Protein AF-A0A9E4ET88-F1 (afdb_monomer)

Solvent-accessible surface area (backbone atoms only — not comparable to full-atom values): 13479 Å² total; per-residue (Å²): 134,92,80,85,82,80,83,80,79,77,79,78,78,69,79,70,85,66,55,54,54,37,45,80,59,99,89,46,82,46,76,63,41,43,65,20,58,70,60,53,91,71,70,75,78,50,60,44,69,42,93,79,18,49,79,39,71,49,81,81,81,73,98,66,74,71,64,77,48,22,46,64,30,27,42,61,50,63,57,95,85,59,94,62,59,50,89,73,59,47,65,70,79,34,50,48,56,28,88,30,20,42,63,78,34,51,58,34,72,55,72,82,50,83,87,50,60,63,64,54,47,85,82,60,92,90,51,61,64,82,59,22,60,40,74,49,75,55,50,43,61,93,75,90,57,60,60,50,77,50,72,46,60,57,83,92,78,42,82,57,69,41,62,57,73,41,69,49,64,88,70,45,69,29,91,93,38,87,80,52,95,57,56,37,70,45,80,78,44,71,56,90,58,76,42,88,77,77,40,73,48,79,43,73,45,87,70,78,130

pLDDT: mean 85.13, std 17.57, range [28.31, 98.06]

Structure (mmCIF, N/CA/C/O backbone):
data_AF-A0A9E4ET88-F1
#
_entry.id   AF-A0A9E4ET88-F1
#
loop_
_atom_site.group_PDB
_atom_site.id
_atom_site.type_symbol
_atom_site.label_atom_id
_atom_site.label_alt_id
_atom_site.la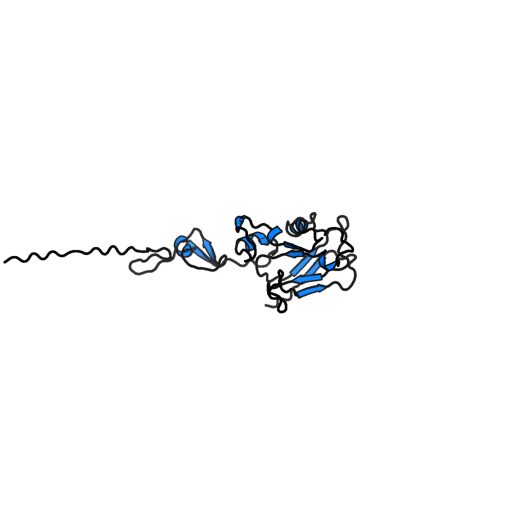bel_comp_id
_atom_site.label_asym_id
_atom_site.label_entity_id
_atom_site.label_seq_id
_atom_site.pdbx_PDB_ins_code
_atom_site.Cartn_x
_atom_site.Cartn_y
_atom_site.Cartn_z
_atom_site.occupancy
_atom_site.B_iso_or_equiv
_atom_site.auth_seq_id
_atom_site.auth_comp_id
_atom_site.auth_asym_id
_atom_site.auth_atom_id
_atom_site.pdbx_PDB_model_num
ATOM 1 N N . MET A 1 1 ? -42.896 26.128 80.179 1.00 35.62 1 MET A N 1
ATOM 2 C CA . MET A 1 1 ? -42.189 27.080 79.294 1.00 35.62 1 MET A CA 1
ATOM 3 C C . MET A 1 1 ? -41.903 26.348 77.992 1.00 35.62 1 MET A C 1
ATOM 5 O O . MET A 1 1 ? -41.294 25.290 78.032 1.00 35.62 1 MET A O 1
ATOM 9 N N . MET A 1 2 ? -42.485 26.815 76.888 1.00 37.47 2 MET A N 1
ATOM 10 C CA . MET A 1 2 ? -42.522 26.140 75.583 1.00 37.47 2 MET A CA 1
ATOM 11 C C . MET A 1 2 ? -41.115 25.915 75.016 1.00 37.47 2 MET A C 1
ATOM 13 O O . MET A 1 2 ? -40.314 26.846 75.015 1.00 37.47 2 MET A O 1
ATOM 17 N N . HIS A 1 3 ? -40.834 24.732 74.470 1.00 28.31 3 HIS A N 1
ATOM 18 C CA . HIS A 1 3 ? -39.760 24.545 73.492 1.00 28.31 3 HIS A CA 1
ATOM 19 C C . HIS A 1 3 ? -40.380 24.008 72.202 1.00 28.31 3 HIS A C 1
ATOM 21 O O . HIS A 1 3 ? -40.889 22.892 72.140 1.00 28.31 3 HIS A O 1
ATOM 27 N N . ARG A 1 4 ? -40.400 24.880 71.191 1.00 36.44 4 ARG A N 1
ATOM 28 C CA . ARG A 1 4 ? -40.698 24.562 69.797 1.00 36.44 4 ARG A CA 1
ATOM 29 C C . ARG A 1 4 ? -39.490 23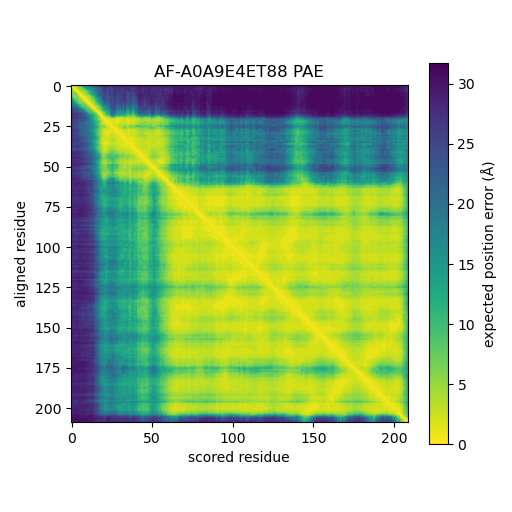.821 69.229 1.00 36.44 4 ARG A C 1
ATOM 31 O O . ARG A 1 4 ? -38.435 24.428 69.080 1.00 36.44 4 ARG A O 1
ATOM 38 N N . SER A 1 5 ? -39.644 22.550 68.883 1.00 32.25 5 SER A N 1
ATOM 39 C CA . SER A 1 5 ? -38.655 21.836 68.074 1.00 32.25 5 SER A CA 1
ATOM 40 C C . SER A 1 5 ? -39.013 22.007 66.601 1.00 32.25 5 SER A C 1
ATOM 42 O O . SER A 1 5 ? -39.959 21.404 66.102 1.00 32.25 5 SER A O 1
ATOM 44 N N . LEU A 1 6 ? -38.275 22.885 65.924 1.00 28.95 6 LEU A N 1
ATOM 45 C CA . LEU A 1 6 ? -38.276 23.022 64.472 1.00 28.95 6 LEU A CA 1
ATOM 46 C C . LEU A 1 6 ? -37.359 21.916 63.920 1.00 28.95 6 LEU A C 1
ATOM 48 O O . LEU A 1 6 ? -36.146 21.978 64.109 1.00 28.95 6 LEU A O 1
ATOM 52 N N . ILE A 1 7 ? -37.915 20.882 63.286 1.00 32.12 7 ILE A N 1
ATOM 53 C CA . ILE A 1 7 ? -37.109 19.904 62.543 1.00 32.12 7 ILE A CA 1
ATOM 54 C C . ILE A 1 7 ? -36.855 20.496 61.159 1.00 32.12 7 ILE A C 1
ATOM 56 O O . ILE A 1 7 ? -37.750 20.578 60.320 1.00 32.12 7 ILE A O 1
ATOM 60 N N . LEU A 1 8 ? -35.624 20.954 60.954 1.00 28.38 8 LEU A N 1
ATOM 61 C CA . LEU A 1 8 ? -35.107 21.393 59.668 1.00 28.38 8 LEU A CA 1
ATOM 62 C C . LEU A 1 8 ? -34.816 20.144 58.823 1.00 28.38 8 LEU A C 1
ATOM 64 O O . LEU A 1 8 ? -33.808 19.469 59.025 1.00 28.38 8 LEU A O 1
ATOM 68 N N . ALA A 1 9 ? -35.713 19.813 57.894 1.00 31.53 9 ALA A N 1
ATOM 69 C CA . ALA A 1 9 ? -35.441 18.816 56.868 1.00 31.53 9 ALA A CA 1
ATOM 70 C C . ALA A 1 9 ? -34.436 19.410 55.870 1.00 31.53 9 ALA A C 1
ATOM 72 O O . ALA A 1 9 ? -34.802 20.155 54.962 1.00 31.53 9 ALA A O 1
ATOM 73 N N . VAL A 1 10 ? -33.151 19.113 56.065 1.00 33.47 10 VAL A N 1
ATOM 74 C CA . VAL A 1 10 ? -32.118 19.394 55.068 1.00 33.47 10 VAL A CA 1
ATOM 75 C C . VAL A 1 10 ? -32.307 18.391 53.932 1.00 33.47 10 VAL A C 1
ATOM 77 O O . VAL A 1 10 ? -31.843 17.255 53.991 1.00 33.47 10 VAL A O 1
ATOM 80 N N . LEU A 1 11 ? -33.034 18.814 52.899 1.00 35.41 11 LEU A N 1
ATOM 81 C CA . LEU A 1 11 ? -33.004 18.193 51.580 1.00 35.41 11 LEU A CA 1
ATOM 82 C C . LEU A 1 11 ? -31.594 18.391 51.017 1.00 35.41 11 LEU A C 1
ATOM 84 O O . LEU A 1 11 ? -31.284 19.416 50.413 1.00 35.41 11 LEU A O 1
ATOM 88 N N . ILE A 1 12 ? -30.722 17.408 51.237 1.00 39.62 12 ILE A N 1
ATOM 89 C CA . ILE A 1 12 ? -29.488 17.287 50.468 1.00 39.62 12 ILE A CA 1
ATOM 90 C C . ILE A 1 12 ? -29.919 16.841 49.071 1.00 39.62 12 ILE A C 1
ATOM 92 O O . ILE A 1 12 ? -30.041 15.652 48.784 1.00 39.62 12 ILE A O 1
ATOM 96 N N . ALA A 1 13 ? -30.188 17.816 48.203 1.00 38.88 13 ALA A N 1
ATOM 97 C CA . ALA A 1 13 ? -30.170 17.620 46.765 1.00 38.88 13 ALA A CA 1
ATOM 98 C C . ALA A 1 13 ? -28.712 17.357 46.365 1.00 38.88 13 ALA A C 1
ATOM 100 O O . ALA A 1 13 ? -28.003 18.241 45.891 1.00 38.88 13 ALA A O 1
ATOM 101 N N . GLY A 1 14 ? -28.241 16.138 46.637 1.00 37.38 14 GLY A N 1
ATOM 102 C CA . GLY A 1 14 ? -27.036 15.626 46.016 1.00 37.38 14 GLY A CA 1
ATOM 103 C C . GLY A 1 14 ? -27.306 15.636 44.525 1.00 37.38 14 GLY A C 1
ATOM 104 O O . GLY A 1 14 ? -28.198 14.930 44.055 1.00 37.38 14 GLY A O 1
ATOM 105 N N . THR A 1 15 ? -26.597 16.491 43.799 1.00 42.19 15 THR A N 1
ATOM 106 C CA . THR A 1 15 ? -26.542 16.466 42.347 1.00 42.19 15 THR A CA 1
ATOM 107 C C . THR A 1 15 ? -26.103 15.066 41.949 1.00 42.19 15 THR A C 1
ATOM 109 O O . THR A 1 15 ? -24.926 14.714 41.974 1.00 42.19 15 THR A O 1
ATOM 112 N N . ALA A 1 16 ? -27.088 14.225 41.645 1.00 41.31 16 ALA A N 1
ATOM 113 C CA . ALA A 1 16 ? -26.862 12.978 40.971 1.00 41.31 16 ALA A CA 1
ATOM 114 C C . ALA A 1 16 ? -26.152 13.354 39.671 1.00 41.31 16 A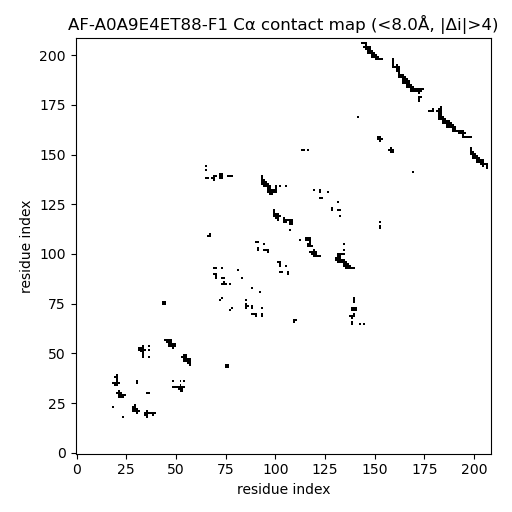LA A C 1
ATOM 116 O O . ALA A 1 16 ? -26.779 13.850 38.735 1.00 41.31 16 ALA A O 1
ATOM 117 N N . PHE A 1 17 ? -24.843 13.113 39.604 1.00 42.34 17 PHE A N 1
ATOM 118 C CA . PHE A 1 17 ? -24.192 12.761 38.349 1.00 42.34 17 PHE A CA 1
ATOM 119 C C . PHE A 1 17 ? -24.846 11.451 37.904 1.00 42.34 17 PHE A C 1
ATOM 121 O O . PHE A 1 17 ? -24.329 10.354 38.099 1.00 42.34 17 PHE A O 1
ATOM 128 N N . ALA A 1 18 ? -26.096 11.561 37.466 1.00 44.25 18 ALA A N 1
ATOM 129 C CA . ALA A 1 18 ? -26.943 10.447 37.164 1.00 44.25 18 ALA A CA 1
ATOM 130 C C . ALA A 1 18 ? -26.371 9.791 35.913 1.00 44.25 18 ALA A C 1
ATOM 132 O O . ALA A 1 18 ? -26.389 10.366 34.830 1.00 44.25 18 ALA A O 1
ATOM 133 N N . GLN A 1 19 ? -25.924 8.551 36.083 1.00 58.12 19 GLN A N 1
ATOM 134 C CA . GLN A 1 19 ? -26.351 7.485 35.183 1.00 58.12 19 GLN A CA 1
ATOM 135 C C . GLN A 1 19 ? -25.915 7.627 33.719 1.00 58.12 19 GLN A C 1
ATOM 137 O O . GLN A 1 19 ? -26.640 7.214 32.815 1.00 58.12 19 GLN A O 1
ATOM 142 N N . SER A 1 20 ? -24.735 8.185 33.452 1.00 69.88 20 SER A N 1
ATOM 143 C CA . SER A 1 20 ? -24.226 8.227 32.079 1.00 69.88 20 SER A CA 1
ATOM 144 C C . SER A 1 20 ? -23.915 6.821 31.554 1.00 69.88 20 SER A C 1
ATOM 146 O O . SER A 1 20 ? -24.188 6.553 30.391 1.00 69.88 20 SER A O 1
ATOM 148 N N . GLY A 1 21 ? -23.456 5.905 32.421 1.00 83.19 21 GLY A N 1
ATOM 149 C CA . GLY A 1 21 ? -23.001 4.562 32.030 1.00 83.19 21 GLY A CA 1
ATOM 150 C C . GLY A 1 21 ? -23.828 3.376 32.506 1.00 83.19 21 GLY A C 1
ATOM 151 O O . GLY A 1 21 ? -23.486 2.242 32.181 1.00 83.19 21 GLY A O 1
ATOM 152 N N . TYR A 1 22 ? -24.863 3.610 33.310 1.00 86.62 22 TYR A N 1
ATOM 153 C CA . TYR A 1 22 ? -25.725 2.579 33.892 1.00 86.62 22 TYR A CA 1
ATOM 154 C C . TYR A 1 22 ? -26.932 3.230 34.575 1.00 86.62 22 TYR A C 1
ATOM 156 O O . TYR A 1 22 ? -26.901 4.409 34.920 1.00 86.62 22 TYR A O 1
ATOM 164 N N . ARG A 1 23 ? -27.976 2.447 34.844 1.00 89.88 23 ARG A N 1
ATOM 165 C CA . ARG A 1 23 ? -29.139 2.832 35.660 1.00 89.88 23 ARG A CA 1
ATOM 166 C C . ARG A 1 23 ? -29.179 1.982 36.929 1.00 89.88 23 ARG A C 1
ATOM 168 O O . ARG A 1 23 ? -28.938 0.784 36.858 1.00 89.88 23 ARG A O 1
ATOM 175 N N . ILE A 1 24 ? -29.539 2.575 38.066 1.00 89.56 24 ILE A N 1
ATOM 176 C CA . ILE A 1 24 ? -29.791 1.835 39.314 1.00 89.56 24 ILE A CA 1
ATOM 177 C C . ILE A 1 24 ? -31.303 1.631 39.478 1.00 89.56 24 ILE A C 1
ATOM 179 O O . ILE A 1 24 ? -32.090 2.542 39.223 1.00 89.56 24 ILE A O 1
ATOM 183 N N . THR A 1 25 ? -31.702 0.432 39.885 1.00 86.81 25 THR A N 1
ATOM 184 C CA . THR A 1 25 ? -33.060 0.073 40.329 1.00 86.81 25 THR A CA 1
ATOM 185 C C . THR A 1 25 ? -33.026 -0.351 41.799 1.00 86.81 25 THR A C 1
ATOM 187 O O . THR A 1 25 ? -31.981 -0.246 42.434 1.00 86.81 25 THR A O 1
ATOM 190 N N . ALA A 1 26 ? -34.151 -0.806 42.360 1.00 87.44 26 ALA A N 1
ATOM 191 C CA . ALA A 1 26 ? -34.216 -1.196 43.770 1.00 87.44 26 ALA A CA 1
ATOM 192 C C . ALA A 1 26 ? -33.211 -2.306 44.135 1.00 87.44 26 ALA A C 1
ATOM 194 O O . ALA A 1 26 ? -32.673 -2.303 45.238 1.00 87.44 26 ALA A O 1
ATOM 195 N N . ASP A 1 27 ? -32.942 -3.221 43.204 1.00 93.31 27 ASP A N 1
ATOM 196 C CA . ASP A 1 27 ? -32.147 -4.429 43.423 1.00 93.31 27 ASP A CA 1
ATOM 197 C C . ASP A 1 27 ? -31.074 -4.675 42.346 1.00 93.31 27 ASP A C 1
ATOM 199 O O . ASP A 1 27 ? -30.324 -5.644 42.443 1.00 93.31 27 ASP A O 1
ATOM 203 N N . GLN A 1 28 ? -30.967 -3.818 41.319 1.00 90.62 28 GLN A N 1
ATOM 204 C CA . GLN A 1 28 ? -30.066 -4.057 40.180 1.00 90.62 28 GLN A CA 1
ATOM 205 C C . GLN A 1 28 ? -29.350 -2.805 39.680 1.00 90.62 28 GLN A C 1
ATOM 207 O O . GLN A 1 28 ? -29.901 -1.701 39.673 1.00 90.62 28 GLN A O 1
ATOM 212 N N . VAL A 1 29 ? -28.155 -3.027 39.133 1.00 90.38 29 VAL A N 1
ATOM 213 C CA . VAL A 1 29 ? -27.466 -2.111 38.218 1.00 90.38 29 VAL A CA 1
ATOM 214 C C . VAL A 1 29 ? -27.699 -2.611 36.794 1.00 90.38 29 VAL A C 1
ATOM 216 O O . VAL A 1 29 ? -27.347 -3.742 36.472 1.00 90.38 29 VAL A O 1
ATOM 219 N N . VAL A 1 30 ? -28.304 -1.781 35.945 1.00 88.88 30 VAL A N 1
ATOM 220 C CA . VAL A 1 30 ? -28.731 -2.161 34.594 1.00 88.88 30 VAL A CA 1
ATOM 221 C C . VAL A 1 30 ? -27.935 -1.412 33.528 1.00 88.88 30 VAL A C 1
ATOM 223 O O . VAL A 1 30 ? -27.850 -0.180 33.554 1.00 88.88 30 VAL A O 1
ATOM 226 N N . VAL A 1 31 ? -27.406 -2.164 32.558 1.00 87.69 31 VAL A N 1
ATOM 227 C CA . VAL A 1 31 ? -26.657 -1.657 31.399 1.00 87.69 31 VAL A CA 1
ATOM 228 C C . VAL A 1 31 ? -27.237 -2.255 30.111 1.00 87.69 31 VAL A C 1
ATOM 230 O O . VAL A 1 31 ? -26.853 -3.335 29.682 1.00 87.69 31 VAL A O 1
ATOM 233 N N . ASP A 1 32 ? -28.210 -1.566 29.515 1.00 86.06 32 ASP A N 1
ATOM 234 C CA . ASP A 1 32 ? -29.046 -2.103 28.426 1.00 86.06 32 ASP A CA 1
ATOM 235 C C . ASP A 1 32 ? -29.284 -1.123 27.259 1.00 86.06 32 ASP A C 1
ATOM 237 O O . ASP A 1 32 ? -30.024 -1.430 26.328 1.00 86.06 32 ASP A O 1
ATOM 241 N N . ARG A 1 33 ? -28.675 0.071 27.281 1.00 85.38 33 ARG A N 1
ATOM 242 C CA . ARG A 1 33 ? -28.889 1.135 26.285 1.00 85.38 33 ARG A CA 1
ATOM 243 C C . ARG A 1 33 ? -27.577 1.577 25.660 1.00 85.38 33 ARG A C 1
ATOM 245 O O . ARG A 1 33 ? -26.574 1.704 26.352 1.00 85.38 33 ARG A O 1
ATOM 252 N N . ARG A 1 34 ? -27.613 1.948 24.376 1.00 84.31 34 ARG A N 1
ATOM 253 C CA . ARG A 1 34 ? -26.458 2.500 23.641 1.00 84.31 34 ARG A CA 1
ATOM 254 C C . ARG A 1 34 ? -25.787 3.656 24.391 1.00 84.31 34 ARG A C 1
ATOM 256 O O . ARG A 1 34 ? -24.567 3.680 24.490 1.00 84.31 34 ARG A O 1
ATOM 263 N N . ALA A 1 35 ? -26.588 4.567 24.945 1.00 85.50 35 ALA A N 1
ATOM 264 C CA . ALA A 1 35 ? -26.098 5.722 25.693 1.00 85.50 35 ALA A CA 1
ATOM 265 C C . ALA A 1 35 ? -25.266 5.330 26.927 1.00 85.50 35 ALA A C 1
ATOM 267 O O . ALA A 1 35 ? -24.296 6.015 27.226 1.00 85.50 35 ALA A O 1
ATOM 268 N N . HIS A 1 36 ? -25.596 4.210 27.588 1.00 88.31 36 HIS A N 1
ATOM 269 C CA . HIS A 1 36 ? -24.791 3.694 28.696 1.00 88.31 36 HIS A CA 1
ATOM 270 C C . HIS A 1 36 ? -23.386 3.326 28.222 1.00 88.31 36 HIS A C 1
ATOM 272 O O . HIS A 1 36 ? -22.387 3.758 28.782 1.00 88.31 36 HIS A O 1
ATOM 278 N N . TRP A 1 37 ? -23.310 2.556 27.141 1.00 85.31 37 TRP A N 1
ATOM 279 C CA . TRP A 1 37 ? -22.040 2.095 26.597 1.00 85.31 37 TRP A CA 1
ATOM 280 C C . TRP A 1 37 ? -21.194 3.243 26.057 1.00 85.31 37 TRP A C 1
ATOM 282 O O . TRP A 1 37 ? -19.986 3.235 26.237 1.00 85.31 37 TRP A O 1
ATOM 292 N N . GLN A 1 38 ? -21.814 4.264 25.461 1.00 86.06 38 GLN A N 1
ATOM 293 C CA . GLN A 1 38 ? -21.113 5.452 24.960 1.00 86.06 38 GLN A CA 1
ATOM 294 C C . GLN A 1 38 ? -20.413 6.266 26.054 1.00 86.06 38 GLN A C 1
ATOM 296 O O . GLN A 1 38 ? -19.515 7.038 25.732 1.00 86.06 38 GLN A O 1
ATOM 301 N N . SER A 1 39 ? -20.796 6.115 27.324 1.00 87.94 39 SER A N 1
ATOM 302 C CA . SER A 1 39 ? -20.103 6.791 28.422 1.00 87.94 39 SER A CA 1
ATOM 303 C C . SER A 1 39 ? -18.884 6.020 28.934 1.00 87.94 39 SER A C 1
ATOM 305 O O . SER A 1 39 ? -18.197 6.506 29.833 1.00 87.94 39 SER A O 1
ATOM 307 N N . TRP A 1 40 ? -18.674 4.788 28.470 1.00 85.06 40 TRP A N 1
ATOM 308 C CA . TRP A 1 40 ? -17.552 3.956 28.882 1.00 85.06 40 TRP A CA 1
ATOM 309 C C . TRP A 1 40 ? -16.355 4.250 27.986 1.00 85.06 40 TRP A C 1
ATOM 311 O O . TRP A 1 40 ? -16.508 4.554 26.805 1.00 85.06 40 TRP A O 1
ATOM 321 N N . ASN A 1 41 ? -15.151 4.128 28.540 1.00 82.75 41 ASN A N 1
ATOM 322 C CA . ASN A 1 41 ? -13.933 4.262 27.755 1.00 82.75 41 ASN A CA 1
ATOM 323 C C . ASN A 1 41 ? -13.549 2.900 27.166 1.00 82.75 41 ASN A C 1
ATOM 325 O O . ASN A 1 41 ? -13.374 1.929 27.902 1.00 82.75 41 ASN A O 1
ATOM 329 N N . PHE A 1 42 ? -13.405 2.823 25.849 1.00 79.38 42 PHE A N 1
ATOM 330 C CA . PHE A 1 42 ? -12.968 1.624 25.138 1.00 79.38 42 PHE A CA 1
ATOM 331 C C . PHE A 1 42 ? -12.103 2.026 23.943 1.00 79.38 42 PHE A C 1
ATOM 333 O O . PHE A 1 42 ? -12.284 3.120 23.402 1.00 79.38 42 PHE A O 1
ATOM 340 N N . PRO A 1 43 ? -11.167 1.166 23.498 1.00 71.38 43 PRO A N 1
ATOM 341 C CA . PRO A 1 43 ? -10.362 1.494 22.336 1.00 71.38 43 PRO A CA 1
ATOM 342 C C . PRO A 1 43 ? -11.252 1.668 21.092 1.00 71.38 43 PRO A C 1
ATOM 344 O O . PRO A 1 43 ? -12.147 0.841 20.857 1.00 71.38 43 PRO A O 1
ATOM 347 N N . PRO A 1 44 ? -11.012 2.702 20.268 1.00 69.75 44 PRO A N 1
ATOM 348 C CA . PRO A 1 44 ? -11.777 2.931 19.052 1.00 69.75 44 PRO A CA 1
ATOM 349 C C . PRO A 1 44 ? -11.803 1.698 18.144 1.00 69.75 44 PRO A C 1
ATOM 351 O O . PRO A 1 44 ? -10.786 1.035 17.905 1.00 69.75 44 PRO A O 1
ATOM 354 N N . GLY A 1 45 ? -12.993 1.381 17.639 1.00 70.38 45 GLY A N 1
ATOM 355 C CA . GLY A 1 45 ? -13.200 0.313 16.666 1.00 70.38 45 GLY A CA 1
ATOM 356 C C . GLY A 1 45 ? -13.154 -1.119 17.205 1.00 70.38 45 GLY A C 1
ATOM 357 O O . GLY A 1 45 ? -13.048 -2.044 16.407 1.00 70.38 45 GLY A O 1
ATOM 358 N N . VAL A 1 46 ? -13.224 -1.320 18.525 1.00 75.31 46 VAL A N 1
ATOM 359 C CA . VAL A 1 46 ? -13.306 -2.665 19.134 1.00 75.31 46 VAL A CA 1
ATOM 360 C C . VAL A 1 46 ? -14.747 -3.151 19.278 1.00 75.31 46 VAL A C 1
ATOM 362 O O . VAL A 1 46 ? -14.986 -4.356 19.276 1.00 75.31 46 VAL A O 1
ATOM 365 N N . LEU A 1 47 ? -15.704 -2.231 19.390 1.00 82.44 47 LEU A N 1
ATOM 366 C CA . LEU A 1 47 ? -17.102 -2.540 19.665 1.00 82.44 47 LEU A CA 1
ATOM 367 C C . LEU A 1 47 ? -18.006 -1.927 18.597 1.00 82.44 47 LEU A C 1
ATOM 369 O O . LEU A 1 47 ? -17.835 -0.763 18.231 1.00 82.44 47 LEU A O 1
ATOM 373 N N . ASP A 1 48 ? -19.004 -2.690 18.169 1.00 82.12 48 ASP A N 1
ATOM 374 C CA . ASP A 1 48 ? -20.160 -2.184 17.448 1.00 82.12 48 ASP A CA 1
ATOM 375 C C . ASP A 1 48 ? -21.323 -2.064 18.439 1.00 82.12 48 ASP A C 1
ATOM 377 O O . ASP A 1 48 ? -21.766 -3.034 19.062 1.00 82.12 48 ASP A O 1
ATOM 381 N N . LEU A 1 49 ? -21.795 -0.831 18.623 1.00 83.56 49 LEU A N 1
ATOM 382 C CA . LEU A 1 49 ? -22.966 -0.542 19.442 1.00 83.56 49 LEU A CA 1
ATOM 383 C C . LEU A 1 49 ? -24.192 -0.603 18.533 1.00 83.56 49 LEU A C 1
ATOM 385 O O . LEU A 1 49 ? -24.277 0.160 17.569 1.00 83.56 49 LEU A O 1
ATOM 389 N N . SER A 1 50 ? -25.151 -1.478 18.821 1.00 76.88 50 SER A N 1
ATOM 390 C CA . SER A 1 50 ? -26.409 -1.515 18.075 1.00 76.88 50 SER A CA 1
ATOM 391 C C . SER A 1 50 ? -27.336 -0.369 18.507 1.00 76.88 50 SER A C 1
ATOM 393 O O . SER A 1 50 ? -27.170 0.243 19.568 1.00 76.88 50 SER A O 1
ATOM 395 N N . SER A 1 51 ? -28.351 -0.066 17.695 1.00 76.50 51 SER A N 1
ATOM 396 C CA . SER A 1 51 ? -29.439 0.840 18.094 1.00 76.50 51 SER A CA 1
ATOM 397 C C . SER A 1 51 ? -30.309 0.254 19.215 1.00 76.50 51 SER A C 1
ATOM 399 O O . SER A 1 51 ? -30.875 1.012 19.998 1.00 76.50 51 SER A O 1
ATOM 401 N N . SER A 1 52 ? -30.359 -1.077 19.348 1.00 77.38 52 SER A N 1
ATOM 402 C CA . SER A 1 52 ? -31.087 -1.793 20.407 1.00 77.38 52 SER A CA 1
ATOM 403 C C . SER A 1 52 ? -30.382 -1.795 21.770 1.00 77.38 52 SER A C 1
ATOM 405 O O . SER A 1 52 ? -30.920 -2.353 22.719 1.00 77.38 52 SER A O 1
ATOM 407 N N . GLY A 1 53 ? -29.190 -1.196 21.886 1.00 74.25 53 GLY A N 1
ATOM 408 C CA . GLY A 1 53 ? -28.419 -1.156 23.134 1.00 74.25 53 GLY A CA 1
ATOM 409 C C . GLY A 1 53 ? -27.558 -2.391 23.400 1.00 74.25 53 GLY A C 1
ATOM 410 O O . GLY A 1 53 ? -26.951 -2.497 24.465 1.00 74.25 53 GLY A O 1
ATOM 411 N N . THR A 1 54 ? -27.457 -3.290 22.423 1.00 80.38 54 THR A N 1
ATOM 412 C CA . THR A 1 54 ? -26.536 -4.426 22.441 1.00 80.38 54 THR A CA 1
ATOM 413 C C . THR A 1 54 ? -25.125 -3.955 22.093 1.00 80.38 54 THR A C 1
ATOM 415 O O . THR A 1 54 ? -24.934 -3.148 21.182 1.00 80.38 54 THR A O 1
ATOM 418 N N . VAL A 1 55 ? -24.132 -4.480 22.808 1.00 83.06 55 VAL A N 1
ATOM 419 C CA . VAL A 1 55 ? -22.713 -4.322 22.477 1.00 83.06 55 VAL A CA 1
ATOM 420 C C . VAL A 1 55 ? -22.228 -5.612 21.868 1.00 83.06 55 VAL A C 1
ATOM 422 O O . VAL A 1 55 ? -22.432 -6.682 22.441 1.00 83.06 55 VAL A O 1
ATOM 425 N N . GLN A 1 56 ? -21.569 -5.511 20.726 1.00 82.69 56 GLN A N 1
ATOM 426 C CA . GLN A 1 56 ? -20.901 -6.641 20.108 1.00 82.69 56 GLN A CA 1
ATOM 427 C C . GLN A 1 56 ? -19.438 -6.286 19.866 1.00 82.69 56 GLN A C 1
ATOM 429 O O . GLN A 1 56 ? -19.141 -5.137 19.535 1.00 82.69 56 GLN A O 1
ATOM 434 N N . PRO A 1 57 ? -18.505 -7.238 20.019 1.00 79.50 57 PRO A N 1
ATOM 435 C CA . PRO A 1 57 ? -17.176 -7.071 19.462 1.00 79.50 57 PRO A CA 1
ATOM 436 C C . PRO A 1 57 ? -17.297 -6.807 17.964 1.00 79.50 57 PRO A C 1
ATOM 438 O O . PRO A 1 57 ? -18.073 -7.479 17.278 1.00 79.50 57 PRO A O 1
ATOM 441 N N . ARG A 1 58 ? -16.513 -5.863 17.447 1.00 77.25 58 ARG A N 1
ATOM 442 C CA . ARG A 1 58 ? -16.417 -5.666 16.005 1.00 77.25 58 ARG A CA 1
ATOM 443 C C . ARG A 1 58 ? -15.902 -6.957 15.378 1.00 77.25 58 ARG A C 1
ATOM 445 O O . ARG A 1 58 ? -14.849 -7.472 15.758 1.00 77.25 58 ARG A O 1
ATOM 452 N N . SER A 1 59 ? -16.655 -7.489 14.420 1.00 71.06 59 SER A N 1
ATOM 453 C CA . SER A 1 59 ? -16.276 -8.724 13.742 1.00 71.06 59 SER A CA 1
ATOM 454 C C . SER A 1 59 ? -15.045 -8.491 12.866 1.00 71.06 59 SER A C 1
ATOM 456 O O . SER A 1 59 ? -15.061 -7.659 11.957 1.00 71.06 59 SER A O 1
ATOM 458 N N . LEU A 1 60 ? -13.976 -9.249 13.117 1.00 70.31 60 LEU A N 1
ATOM 459 C CA . LEU A 1 60 ? -12.841 -9.323 12.204 1.00 70.31 60 LEU A CA 1
ATOM 460 C C . LEU A 1 60 ? -13.217 -10.249 11.050 1.00 70.31 60 LEU A C 1
ATOM 462 O O . LEU A 1 60 ? -13.274 -11.473 11.203 1.00 70.31 60 LEU A O 1
ATOM 466 N N . ARG A 1 61 ? -13.494 -9.655 9.890 1.00 71.94 61 ARG A N 1
ATOM 467 C CA . ARG A 1 61 ? -13.796 -10.415 8.678 1.00 71.94 61 ARG A CA 1
ATOM 468 C C . ARG A 1 6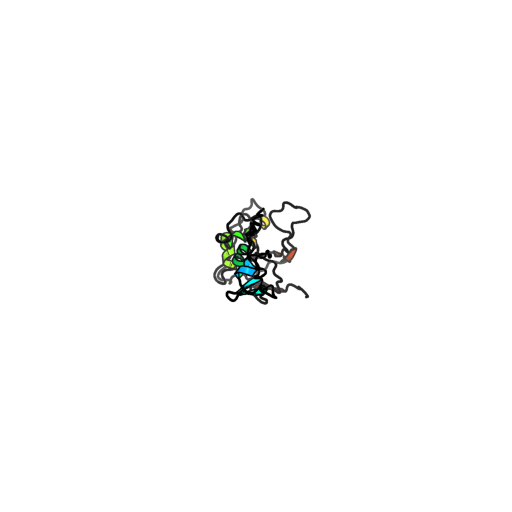1 ? -12.557 -11.194 8.237 1.00 71.94 61 ARG A C 1
ATOM 470 O O . ARG A 1 61 ? -11.448 -10.665 8.223 1.00 71.94 61 ARG A O 1
ATOM 477 N N . ARG A 1 62 ? -12.767 -12.455 7.870 1.00 80.38 62 ARG A N 1
ATOM 478 C CA . ARG A 1 62 ? -11.755 -13.330 7.266 1.00 80.38 62 ARG A CA 1
ATOM 479 C C . ARG A 1 62 ? -12.015 -13.432 5.769 1.00 80.38 62 ARG A C 1
ATOM 481 O O . ARG A 1 62 ? -13.125 -13.150 5.328 1.00 80.38 62 ARG A O 1
ATOM 488 N N . ASP A 1 63 ? -10.991 -13.838 5.024 1.00 84.44 63 ASP A N 1
ATOM 489 C CA . ASP A 1 63 ? -11.091 -14.115 3.585 1.00 84.44 63 ASP A CA 1
ATOM 490 C C . ASP A 1 63 ? -11.645 -12.921 2.784 1.00 84.44 63 ASP A C 1
ATOM 492 O O . ASP A 1 63 ? -12.504 -13.056 1.917 1.00 84.44 63 ASP A O 1
ATOM 496 N N . ILE A 1 64 ? -11.145 -11.726 3.112 1.00 88.94 64 ILE A N 1
ATOM 497 C CA . ILE A 1 64 ? -11.456 -10.470 2.424 1.00 88.94 64 ILE A CA 1
ATOM 498 C C . ILE A 1 64 ? -10.264 -9.993 1.596 1.00 88.94 64 ILE A C 1
ATOM 500 O O . ILE A 1 64 ? -9.114 -10.310 1.908 1.00 88.94 64 ILE A O 1
ATOM 504 N N . ASN A 1 65 ? -10.532 -9.159 0.589 1.00 91.50 65 ASN A N 1
ATOM 505 C CA . ASN A 1 65 ? -9.489 -8.338 -0.010 1.00 91.50 65 ASN A CA 1
ATOM 506 C C . ASN A 1 65 ? -9.176 -7.164 0.930 1.00 91.50 65 ASN A C 1
ATOM 508 O O . ASN A 1 65 ? -10.012 -6.281 1.123 1.00 91.50 65 ASN A O 1
ATOM 512 N N . ALA A 1 66 ? -7.988 -7.176 1.532 1.00 92.25 66 ALA A N 1
ATOM 513 C CA . ALA A 1 66 ? -7.615 -6.231 2.582 1.00 92.25 66 ALA A CA 1
ATOM 514 C C . ALA A 1 66 ? -7.420 -4.786 2.094 1.00 92.25 66 ALA A C 1
ATOM 516 O O . ALA A 1 66 ? -7.376 -3.877 2.920 1.00 92.25 66 ALA A O 1
ATOM 517 N N . VAL A 1 67 ? -7.318 -4.571 0.779 1.00 93.88 67 VAL A N 1
ATOM 518 C CA . VAL A 1 67 ? -7.151 -3.229 0.203 1.00 93.88 67 VAL A CA 1
ATOM 519 C C . VAL A 1 67 ? -8.476 -2.474 0.048 1.00 93.88 67 VAL A C 1
ATOM 521 O O . VAL A 1 67 ? -8.480 -1.256 -0.074 1.00 93.88 67 VAL A O 1
ATOM 524 N N . GLY A 1 68 ? -9.617 -3.173 0.094 1.00 92.81 68 GLY A N 1
ATOM 525 C CA . GLY A 1 68 ? -10.928 -2.574 -0.191 1.00 92.81 68 GLY A CA 1
ATOM 526 C C . GLY A 1 68 ? -11.485 -1.665 0.912 1.00 92.81 68 GLY A C 1
ATOM 527 O O . GLY A 1 68 ? -12.509 -1.020 0.718 1.00 92.81 68 GLY A O 1
ATOM 528 N N . ASP A 1 69 ? -10.855 -1.630 2.085 1.00 92.00 69 ASP A N 1
ATOM 529 C CA . ASP A 1 69 ? -11.317 -0.887 3.262 1.00 92.00 69 ASP A CA 1
ATOM 530 C C . ASP A 1 69 ? -10.206 -0.046 3.916 1.00 92.00 69 ASP A C 1
ATOM 532 O O . ASP A 1 69 ? -10.331 0.334 5.081 1.00 92.00 69 ASP A O 1
ATOM 536 N N . ILE A 1 70 ? -9.131 0.273 3.183 1.00 95.50 70 ILE A N 1
ATOM 537 C CA . ILE A 1 70 ? -7.984 1.059 3.681 1.00 95.50 70 ILE A CA 1
ATOM 538 C C . ILE A 1 70 ? -8.451 2.371 4.318 1.00 95.50 70 ILE A C 1
ATOM 540 O O . ILE A 1 70 ? -8.203 2.611 5.500 1.00 95.50 70 ILE A O 1
ATOM 544 N N . VAL A 1 71 ? -9.206 3.181 3.567 1.00 96.31 71 VAL A N 1
ATOM 545 C CA . VAL A 1 71 ? -9.691 4.486 4.042 1.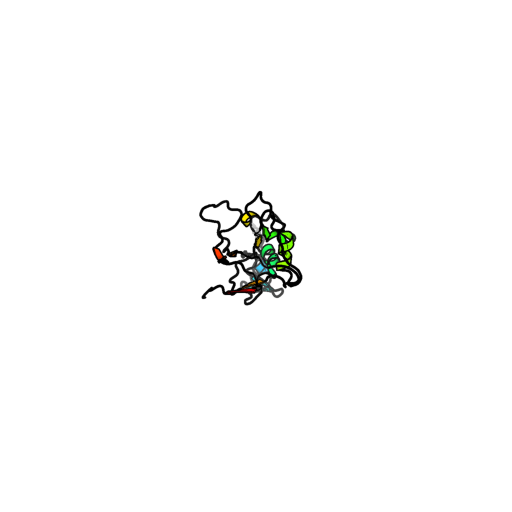00 96.31 71 VAL A CA 1
ATOM 546 C C . VAL A 1 71 ? -10.532 4.318 5.304 1.00 96.31 71 VAL A C 1
ATOM 548 O O . VAL A 1 71 ? -10.288 4.992 6.295 1.00 96.31 71 VAL A O 1
ATOM 551 N N . ALA A 1 72 ? -11.473 3.370 5.329 1.00 93.25 72 ALA A N 1
ATOM 552 C CA . ALA A 1 72 ? -12.312 3.141 6.505 1.00 93.25 72 ALA A CA 1
ATOM 553 C C . ALA A 1 72 ? -11.488 2.809 7.766 1.00 93.25 72 ALA A C 1
ATOM 555 O O . ALA A 1 72 ? -11.840 3.253 8.861 1.00 93.25 72 ALA A O 1
ATOM 556 N N . ASN A 1 73 ? -10.386 2.069 7.619 1.00 92.69 73 ASN A N 1
ATOM 557 C CA . ASN A 1 73 ? -9.501 1.734 8.732 1.00 92.69 73 ASN A CA 1
ATOM 558 C C . ASN A 1 73 ? -8.642 2.925 9.174 1.00 92.69 73 ASN A C 1
ATOM 560 O O . ASN A 1 73 ? -8.577 3.186 10.375 1.00 92.69 73 ASN A O 1
ATOM 564 N N . LEU A 1 74 ? -8.089 3.699 8.236 1.00 93.81 74 LEU A N 1
ATOM 565 C CA . LEU A 1 74 ? -7.374 4.940 8.555 1.00 93.81 74 LEU A CA 1
ATOM 566 C C . LEU A 1 74 ? -8.282 5.953 9.258 1.00 93.81 74 LEU A C 1
ATOM 568 O O . LEU A 1 74 ? -7.880 6.557 10.240 1.00 93.81 74 LEU A O 1
ATOM 572 N N . ARG A 1 75 ? -9.543 6.097 8.838 1.00 94.25 75 ARG A N 1
ATOM 573 C CA . ARG A 1 75 ? -10.512 6.968 9.528 1.00 94.25 75 ARG A CA 1
ATOM 574 C C . ARG A 1 75 ? -10.846 6.481 10.932 1.00 94.25 75 ARG A C 1
ATOM 576 O O . ARG A 1 75 ? -11.025 7.280 11.845 1.00 94.25 75 ARG A O 1
ATOM 583 N N . ALA A 1 76 ? -10.949 5.166 11.117 1.00 89.69 76 ALA A N 1
ATOM 584 C CA . ALA A 1 76 ? -11.234 4.588 12.425 1.00 89.69 76 ALA A CA 1
ATOM 585 C C . ALA A 1 76 ? -10.061 4.753 13.405 1.00 89.69 76 ALA A C 1
ATOM 587 O O . ALA A 1 76 ? -10.294 4.831 14.615 1.00 89.69 76 ALA A O 1
ATOM 588 N N . ARG A 1 77 ? -8.823 4.765 12.894 1.00 87.94 77 ARG A N 1
ATOM 589 C CA . ARG A 1 77 ? -7.582 4.951 13.656 1.00 87.94 77 ARG A CA 1
ATOM 590 C C . ARG A 1 77 ? -6.567 5.748 12.825 1.00 87.94 77 ARG A C 1
ATOM 592 O O . ARG A 1 77 ? -5.691 5.137 12.212 1.00 87.94 77 ARG A O 1
ATOM 599 N N . PRO A 1 78 ? -6.683 7.086 12.798 1.00 91.19 78 PRO A N 1
ATOM 600 C CA . PRO A 1 78 ? -5.749 7.919 12.054 1.00 91.19 78 PRO A CA 1
ATOM 601 C C . PRO A 1 78 ? -4.318 7.709 12.557 1.00 91.19 78 PRO A C 1
ATOM 603 O O . PRO A 1 78 ? -4.118 7.672 13.774 1.00 91.19 78 PRO A O 1
ATOM 606 N N . PRO A 1 79 ? -3.323 7.569 11.665 1.00 86.69 79 PRO A N 1
ATOM 607 C CA . PRO A 1 79 ? -1.924 7.521 12.070 1.00 86.69 79 PRO A CA 1
ATOM 608 C C . PRO A 1 79 ? -1.528 8.800 12.817 1.00 86.69 79 PRO A C 1
ATOM 610 O O . PRO A 1 79 ? -1.880 9.893 12.379 1.00 86.69 79 PRO A O 1
ATOM 613 N N . ASP A 1 80 ? -0.732 8.691 13.886 1.00 82.94 80 ASP A N 1
ATOM 614 C CA . ASP A 1 80 ? -0.345 9.835 14.738 1.00 82.94 80 ASP A CA 1
ATOM 615 C C . ASP A 1 80 ? 0.315 10.999 13.962 1.00 82.94 80 ASP A C 1
ATOM 617 O O . ASP A 1 80 ? 0.270 12.155 14.387 1.00 82.94 80 ASP A O 1
ATOM 621 N N . GLY A 1 81 ? 0.942 10.712 12.816 1.00 83.12 81 GLY A N 1
ATOM 622 C CA . GLY A 1 81 ? 1.574 11.711 11.947 1.00 83.12 81 GLY A CA 1
ATOM 623 C C . GLY A 1 81 ? 0.627 12.416 10.967 1.00 83.12 81 GLY A C 1
ATOM 624 O O . GLY A 1 81 ? 1.018 13.425 10.375 1.00 83.12 81 GLY A O 1
ATOM 625 N N . LEU A 1 82 ? -0.598 11.917 10.783 1.00 89.94 82 LEU A N 1
ATOM 626 C CA . LEU A 1 82 ? -1.547 12.431 9.801 1.00 89.94 82 LEU A CA 1
ATOM 627 C C . LEU A 1 82 ? -2.394 13.554 10.410 1.00 89.94 82 LEU A C 1
ATOM 629 O O . LEU A 1 82 ? -3.325 13.327 11.177 1.00 89.94 82 LEU A O 1
ATOM 633 N N . LYS A 1 83 ? -2.07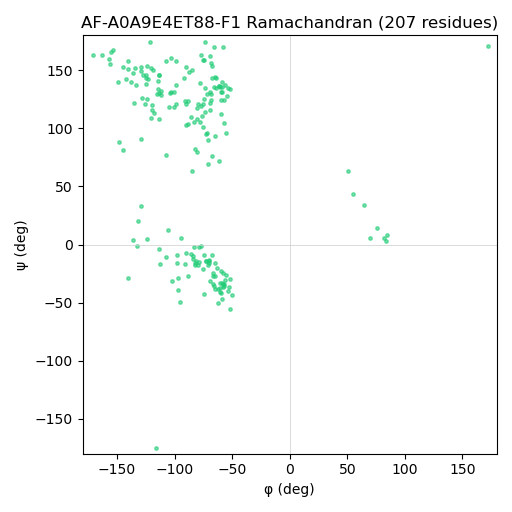3 14.799 10.048 1.00 91.94 83 LYS A N 1
ATOM 634 C CA . LYS A 1 83 ? -2.764 16.003 10.537 1.00 91.94 83 LYS A CA 1
ATOM 635 C C . LYS A 1 83 ? -4.010 16.318 9.705 1.00 91.94 83 LYS A C 1
ATOM 637 O O . LYS A 1 83 ? -4.053 17.346 9.031 1.00 91.94 83 LYS A O 1
ATOM 642 N N . LYS A 1 84 ? -4.989 15.418 9.727 1.00 95.19 84 LYS A N 1
ATOM 643 C CA . LYS A 1 84 ? -6.294 15.580 9.075 1.00 95.19 84 LYS A CA 1
ATOM 644 C C . LYS A 1 84 ? -7.400 15.112 10.005 1.00 95.19 84 LYS A C 1
ATOM 646 O O . LYS A 1 84 ? -7.196 14.168 10.770 1.00 95.19 84 LYS A O 1
ATOM 651 N N . ASP A 1 85 ? -8.565 15.742 9.905 1.00 94.69 85 ASP A N 1
ATOM 652 C CA . ASP A 1 85 ? -9.753 15.196 10.544 1.00 94.69 85 ASP A CA 1
ATOM 653 C C . ASP A 1 85 ? -10.107 13.852 9.887 1.00 94.69 85 ASP A C 1
ATOM 655 O O . ASP A 1 85 ? -9.910 13.689 8.678 1.00 94.69 85 ASP A O 1
ATOM 659 N N . PRO A 1 86 ? -10.613 12.861 10.646 1.00 94.19 86 PRO A N 1
ATOM 660 C CA . PRO A 1 86 ? -10.888 11.534 10.105 1.00 94.19 86 PRO A CA 1
ATOM 661 C C . PRO A 1 86 ? -11.762 11.548 8.846 1.00 94.19 86 PRO A C 1
ATOM 663 O O . PRO A 1 86 ? -11.548 10.761 7.935 1.00 94.19 86 PRO A O 1
ATOM 666 N N . GLU A 1 87 ? -12.741 12.441 8.761 1.00 95.00 87 GLU A N 1
ATOM 667 C CA . GLU A 1 87 ? -13.624 12.569 7.597 1.00 95.00 87 GLU A CA 1
ATOM 668 C C . GLU A 1 87 ? -12.914 13.008 6.308 1.00 95.00 87 GLU A C 1
ATOM 670 O O . GLU A 1 87 ? -13.325 12.582 5.225 1.00 95.00 87 GLU A O 1
ATOM 675 N N . ASP A 1 88 ? -11.804 13.738 6.428 1.00 97.31 88 ASP A N 1
ATOM 676 C CA . ASP A 1 88 ? -11.019 14.267 5.307 1.00 97.31 88 ASP A CA 1
ATOM 677 C C . ASP A 1 88 ? -9.921 13.311 4.821 1.00 97.31 88 ASP A C 1
ATOM 679 O O . ASP A 1 88 ? -9.259 13.575 3.814 1.00 97.31 88 ASP A O 1
ATOM 683 N N . ILE A 1 89 ? -9.698 12.199 5.526 1.00 97.75 89 ILE A N 1
ATOM 684 C CA . ILE A 1 89 ? -8.705 11.198 5.125 1.00 97.75 89 ILE A CA 1
ATOM 685 C C . ILE A 1 89 ? -9.175 10.510 3.844 1.00 97.75 89 ILE A C 1
ATOM 687 O O . ILE A 1 89 ? -10.303 10.003 3.775 1.00 97.75 89 ILE A O 1
ATOM 691 N N . VAL A 1 90 ? -8.291 10.450 2.852 1.00 96.88 90 VAL A N 1
ATOM 692 C CA . VAL A 1 90 ? -8.500 9.805 1.547 1.00 96.88 90 VAL A CA 1
ATOM 693 C C . VAL A 1 90 ? -7.454 8.716 1.299 1.00 96.88 90 VAL A C 1
ATOM 695 O O . VAL A 1 90 ? -6.539 8.529 2.098 1.00 96.88 90 VAL A O 1
ATOM 698 N N . LEU A 1 91 ? -7.588 7.965 0.204 1.00 96.50 91 LEU A N 1
ATOM 699 C CA . LEU A 1 91 ? -6.673 6.867 -0.119 1.00 96.50 91 LEU A CA 1
ATOM 700 C C . LEU A 1 91 ? -5.233 7.355 -0.341 1.00 96.50 91 LEU A C 1
ATOM 702 O O . LEU A 1 91 ? -4.313 6.720 0.163 1.00 96.50 91 LEU A O 1
ATOM 706 N N . ALA A 1 92 ? -5.041 8.515 -0.975 1.00 96.25 92 ALA A N 1
ATOM 707 C CA . ALA A 1 92 ? -3.734 9.157 -1.119 1.00 96.25 92 ALA A CA 1
ATOM 708 C C . ALA A 1 92 ? -2.968 9.334 0.205 1.00 96.25 92 ALA A C 1
ATOM 710 O O . ALA A 1 92 ? -1.742 9.294 0.201 1.00 96.25 92 ALA A O 1
ATOM 711 N N . ASP A 1 93 ? -3.655 9.484 1.344 1.00 96.38 93 ASP A N 1
ATOM 712 C CA . ASP A 1 93 ? -2.997 9.619 2.654 1.00 96.38 93 ASP A CA 1
ATOM 713 C C . ASP A 1 93 ? -2.355 8.313 3.142 1.00 96.38 93 ASP A C 1
ATOM 715 O O . ASP A 1 93 ? -1.505 8.330 4.031 1.00 96.38 93 ASP A O 1
ATOM 719 N N . ALA A 1 94 ? -2.755 7.181 2.562 1.00 95.88 94 ALA A N 1
ATOM 720 C CA . ALA A 1 94 ? -2.174 5.872 2.821 1.00 95.88 94 ALA A CA 1
ATOM 721 C C . ALA A 1 94 ? -0.878 5.631 2.038 1.00 95.88 94 ALA A C 1
ATOM 723 O O . ALA A 1 94 ? -0.189 4.643 2.298 1.00 95.88 94 ALA A O 1
ATOM 724 N N . ILE A 1 95 ? -0.584 6.463 1.033 1.00 96.88 95 ILE A N 1
ATOM 725 C CA . ILE A 1 95 ? 0.402 6.152 0.003 1.00 96.88 95 ILE A CA 1
ATOM 726 C C . ILE A 1 95 ? 1.615 7.069 0.139 1.00 96.88 95 ILE A C 1
ATOM 728 O O . ILE A 1 95 ? 1.515 8.293 0.157 1.00 96.88 95 ILE A O 1
ATOM 732 N N . LEU A 1 96 ? 2.794 6.456 0.173 1.00 95.75 96 LEU A N 1
ATOM 733 C CA . LEU A 1 96 ? 4.078 7.137 0.027 1.00 95.75 96 LEU A CA 1
ATOM 734 C C . LEU A 1 96 ? 4.782 6.581 -1.202 1.00 95.75 96 LEU A C 1
ATOM 736 O O . LEU A 1 96 ? 4.624 5.405 -1.516 1.00 95.75 96 LEU A O 1
ATOM 740 N N . GLY A 1 97 ? 5.600 7.382 -1.876 1.00 96.75 97 GLY A N 1
ATOM 741 C CA . GLY A 1 97 ? 6.370 6.890 -3.011 1.00 96.75 97 GLY A CA 1
ATOM 742 C C . GLY A 1 97 ? 7.657 7.649 -3.256 1.00 96.75 97 GLY A C 1
ATOM 743 O O . GLY A 1 97 ? 7.899 8.717 -2.691 1.00 96.75 97 GLY A O 1
ATOM 744 N N . GLY A 1 98 ? 8.490 7.051 -4.102 1.00 96.00 98 GLY A N 1
ATOM 745 C CA . GLY A 1 98 ? 9.725 7.647 -4.584 1.00 96.00 98 GLY A CA 1
ATOM 746 C C . GLY A 1 98 ? 9.490 8.878 -5.455 1.00 96.00 98 GLY A C 1
ATOM 747 O O . GLY A 1 98 ? 8.370 9.172 -5.878 1.00 96.00 98 GLY A O 1
ATOM 748 N N . ALA A 1 99 ? 10.580 9.586 -5.753 1.00 95.44 99 ALA A N 1
ATOM 749 C CA . ALA A 1 99 ? 10.537 10.888 -6.423 1.00 95.44 99 ALA A CA 1
ATOM 750 C C . ALA A 1 99 ? 9.837 10.874 -7.795 1.00 95.44 99 ALA A C 1
ATOM 752 O O . ALA A 1 99 ? 9.347 11.911 -8.234 1.00 95.44 99 ALA A O 1
ATOM 753 N N . ARG A 1 100 ? 9.802 9.715 -8.464 1.00 97.19 100 ARG A N 1
ATOM 754 C CA . ARG A 1 100 ? 9.190 9.505 -9.786 1.00 97.19 100 ARG A CA 1
ATOM 755 C C . ARG A 1 100 ? 8.248 8.311 -9.793 1.00 97.19 100 ARG A C 1
ATOM 757 O O . ARG A 1 100 ? 8.153 7.572 -10.764 1.00 97.19 100 ARG A O 1
ATOM 764 N N . SER A 1 101 ? 7.591 8.088 -8.663 1.00 96.44 101 SER A N 1
ATOM 765 C CA . SER A 1 101 ? 6.701 6.951 -8.489 1.00 96.44 101 SER A CA 1
ATOM 766 C C . SER A 1 101 ? 5.336 7.171 -9.129 1.00 96.44 101 SER A C 1
ATOM 768 O O . SER A 1 101 ? 4.628 6.198 -9.286 1.00 96.44 101 SER A O 1
ATOM 770 N N . ASN A 1 102 ? 4.934 8.395 -9.502 1.00 97.25 102 ASN A N 1
ATOM 771 C CA . ASN A 1 102 ? 3.541 8.692 -9.865 1.00 97.25 102 ASN A CA 1
ATOM 772 C C . ASN A 1 102 ? 2.556 8.188 -8.783 1.00 97.25 102 ASN A C 1
ATOM 774 O O . ASN A 1 102 ? 1.731 7.297 -8.990 1.00 97.25 102 ASN A O 1
ATOM 778 N N . VAL A 1 103 ? 2.677 8.753 -7.577 1.00 96.88 103 VAL A N 1
ATOM 779 C CA . VAL A 1 103 ? 1.891 8.340 -6.398 1.00 96.88 103 VAL A CA 1
ATOM 780 C C . VAL A 1 103 ? 0.381 8.434 -6.635 1.00 96.88 103 VAL A C 1
ATOM 782 O O . VAL A 1 103 ? -0.360 7.592 -6.140 1.00 96.88 103 VAL A O 1
ATOM 785 N N . ALA A 1 104 ? -0.079 9.407 -7.425 1.00 95.62 104 ALA A N 1
ATOM 786 C CA . ALA A 1 104 ? -1.496 9.548 -7.750 1.00 95.62 104 ALA A CA 1
ATOM 787 C C . ALA A 1 104 ? -2.051 8.310 -8.479 1.00 95.62 104 ALA A C 1
ATOM 789 O O . ALA A 1 104 ? -3.161 7.876 -8.189 1.00 95.62 104 ALA A O 1
ATOM 790 N N . GLY A 1 105 ? -1.263 7.694 -9.368 1.00 97.31 105 GLY A N 1
ATOM 791 C CA . GLY A 1 105 ? -1.668 6.486 -10.089 1.00 97.31 105 GLY A CA 1
ATOM 792 C C . GLY A 1 105 ? -1.762 5.230 -9.217 1.00 97.31 105 GLY A C 1
ATOM 793 O O . GLY A 1 105 ? -2.369 4.250 -9.634 1.00 97.31 105 GLY A O 1
ATOM 794 N N . VAL A 1 106 ? -1.191 5.230 -8.006 1.00 98.06 106 VAL A N 1
ATOM 795 C CA . VAL A 1 106 ? -1.233 4.065 -7.101 1.00 98.06 106 VAL A CA 1
ATOM 796 C C . VAL A 1 106 ? -2.661 3.785 -6.621 1.00 98.06 106 VAL A C 1
ATOM 798 O O . VAL A 1 106 ? -2.993 2.633 -6.348 1.00 98.06 106 VAL A O 1
ATOM 801 N N . GLU A 1 107 ? -3.532 4.798 -6.564 1.00 96.94 107 GLU A N 1
ATOM 802 C CA . GLU A 1 107 ? -4.942 4.620 -6.185 1.00 96.94 107 GLU A CA 1
ATOM 803 C C . GLU A 1 107 ? -5.684 3.649 -7.118 1.00 96.94 107 GLU A C 1
ATOM 805 O O . GLU A 1 107 ? -6.509 2.862 -6.647 1.00 96.94 107 GLU A O 1
ATOM 810 N N . ASN A 1 108 ? -5.314 3.623 -8.404 1.00 97.19 108 ASN A N 1
ATOM 811 C CA . ASN A 1 108 ? -5.877 2.716 -9.409 1.00 97.19 108 ASN A CA 1
ATOM 812 C C . ASN A 1 108 ? -5.660 1.236 -9.056 1.00 97.19 108 ASN A C 1
ATOM 814 O O . ASN A 1 108 ? -6.393 0.369 -9.502 1.00 97.19 108 ASN A O 1
ATOM 818 N N . LEU A 1 109 ? -4.670 0.903 -8.222 1.00 96.31 109 LEU A N 1
ATOM 819 C CA . LEU A 1 109 ? -4.432 -0.487 -7.816 1.00 96.31 109 LEU A CA 1
ATOM 820 C C . LEU A 1 109 ? -5.518 -1.036 -6.876 1.00 96.31 109 LEU A C 1
ATOM 822 O O . LEU A 1 109 ? -5.559 -2.243 -6.614 1.00 96.31 109 LEU A O 1
ATOM 826 N N . PHE A 1 110 ? -6.368 -0.163 -6.330 1.00 95.25 110 PHE A N 1
ATOM 827 C CA . PHE A 1 110 ? -7.320 -0.489 -5.269 1.00 95.25 110 PHE A CA 1
ATOM 828 C C . PHE A 1 110 ? -8.778 -0.169 -5.626 1.00 95.25 110 PHE A C 1
ATOM 830 O O . PHE A 1 110 ? -9.656 -0.358 -4.783 1.00 95.25 110 PHE A O 1
ATOM 837 N N . ASP A 1 111 ? -9.051 0.267 -6.858 1.00 93.50 111 ASP A N 1
ATOM 838 C CA . ASP A 1 111 ? -10.397 0.609 -7.342 1.00 93.50 111 ASP A CA 1
ATOM 839 C C . ASP A 1 111 ? -11.216 -0.618 -7.811 1.00 93.50 111 ASP A C 1
ATOM 841 O O . ASP A 1 111 ? -12.443 -0.559 -7.897 1.00 93.50 111 ASP A O 1
ATOM 845 N N . GLY A 1 112 ? -10.552 -1.758 -8.041 1.00 90.62 112 GLY A N 1
ATOM 846 C CA . GLY A 1 112 ? -11.166 -3.001 -8.513 1.00 90.62 112 GLY A CA 1
ATOM 847 C C . GLY A 1 112 ? -11.354 -3.083 -10.032 1.00 90.62 112 GLY A C 1
ATOM 848 O O . GLY A 1 112 ? -11.889 -4.089 -10.509 1.00 90.62 112 GLY A O 1
ATOM 849 N N . ASP A 1 113 ? -10.908 -2.078 -10.781 1.00 92.44 113 ASP A N 1
ATOM 850 C CA . ASP A 1 113 ? -10.885 -2.056 -12.236 1.00 92.44 113 ASP A CA 1
ATOM 851 C C . ASP A 1 113 ? -9.539 -2.603 -12.741 1.00 92.44 113 ASP A C 1
ATOM 853 O O . ASP A 1 113 ? -8.466 -2.144 -12.380 1.00 92.44 113 ASP A O 1
ATOM 857 N N . MET A 1 114 ? -9.576 -3.642 -13.577 1.00 89.56 114 MET A N 1
ATOM 858 C CA . MET A 1 114 ? -8.357 -4.244 -14.139 1.00 89.56 114 MET A CA 1
ATOM 859 C C . MET A 1 114 ? -7.838 -3.497 -15.380 1.00 89.56 114 MET A C 1
ATOM 861 O O . MET A 1 114 ? -6.838 -3.918 -15.964 1.00 89.56 114 MET A O 1
ATOM 865 N N . THR A 1 115 ? -8.538 -2.449 -15.821 1.00 91.94 115 THR A N 1
ATOM 866 C CA . THR A 1 115 ? -8.158 -1.599 -16.959 1.00 91.94 115 THR A CA 1
ATOM 867 C C . THR A 1 115 ? -7.461 -0.310 -16.531 1.00 91.94 115 THR A C 1
ATOM 869 O O . THR A 1 115 ? -6.794 0.319 -17.353 1.00 91.94 115 THR A O 1
ATOM 872 N N . THR A 1 116 ? -7.555 0.054 -15.252 1.00 95.25 116 THR A N 1
ATOM 873 C CA . THR A 1 116 ? -6.748 1.106 -14.635 1.00 95.25 116 THR A CA 1
ATOM 874 C C . THR A 1 116 ? -5.464 0.492 -14.071 1.00 95.25 116 THR A C 1
ATOM 876 O O . THR A 1 116 ? -5.377 -0.706 -13.790 1.00 95.25 116 THR A O 1
ATOM 879 N N . TYR A 1 117 ? -4.402 1.292 -13.988 1.00 96.75 117 TYR A N 1
ATOM 880 C CA . TYR A 1 117 ? -3.096 0.801 -13.564 1.00 96.75 117 TYR A CA 1
ATOM 881 C C . TYR A 1 117 ? -2.232 1.903 -12.968 1.00 96.75 117 TYR A C 1
ATOM 883 O O . TYR A 1 117 ? -2.510 3.097 -13.099 1.00 96.75 117 TYR A O 1
ATOM 891 N N . TRP A 1 118 ? -1.168 1.463 -12.309 1.00 97.56 118 TRP A N 1
ATOM 892 C CA . TRP A 1 118 ? -0.075 2.308 -11.875 1.00 97.56 118 TRP A CA 1
ATOM 893 C C . TRP A 1 118 ? 1.120 2.114 -12.808 1.00 97.56 118 TRP A C 1
ATOM 895 O O . TRP A 1 118 ? 1.531 0.981 -13.066 1.00 97.56 118 TRP A O 1
ATOM 905 N N . GLU A 1 119 ? 1.695 3.220 -13.266 1.00 96.88 119 GLU A N 1
ATOM 906 C CA . GLU A 1 119 ? 2.996 3.266 -13.928 1.00 96.88 119 GLU A CA 1
ATOM 907 C C . GLU A 1 119 ? 3.816 4.415 -13.328 1.00 96.88 119 GLU A C 1
ATOM 909 O O . GLU A 1 119 ? 3.253 5.489 -13.095 1.00 96.88 119 GLU A O 1
ATOM 914 N N . PRO A 1 120 ? 5.114 4.223 -13.044 1.00 96.94 120 PRO A N 1
ATOM 915 C CA . PRO A 1 120 ? 5.959 5.305 -12.570 1.00 96.94 120 PRO A CA 1
ATOM 916 C C . PRO A 1 120 ? 6.320 6.268 -13.706 1.00 96.94 120 PRO A C 1
ATOM 918 O O . PRO A 1 120 ? 6.335 5.900 -14.881 1.00 96.94 120 PRO A O 1
ATOM 921 N N . ASP A 1 121 ? 6.701 7.493 -13.349 1.00 97.44 121 ASP A N 1
ATOM 922 C CA . ASP A 1 121 ? 7.208 8.458 -14.323 1.00 97.44 121 ASP A CA 1
ATOM 923 C C . ASP A 1 121 ? 8.574 8.005 -14.878 1.00 97.44 121 ASP A C 1
ATOM 925 O O . ASP A 1 121 ? 9.339 7.336 -14.169 1.00 97.44 121 ASP A O 1
ATOM 929 N N . PRO A 1 122 ? 8.958 8.417 -16.104 1.00 96.06 122 PRO A N 1
ATOM 930 C CA . PRO A 1 122 ? 10.280 8.124 -16.648 1.00 96.06 122 PRO A CA 1
ATOM 931 C C . PRO A 1 122 ? 11.403 8.531 -15.677 1.00 96.06 122 PRO A C 1
ATOM 933 O O . PRO A 1 122 ? 11.367 9.648 -15.133 1.00 96.06 122 PRO A O 1
ATOM 936 N N . PRO A 1 123 ? 12.406 7.663 -15.451 1.00 95.75 123 PRO A N 1
ATOM 937 C CA . PRO A 1 123 ? 13.427 7.917 -14.450 1.00 95.75 123 PRO A CA 1
ATOM 938 C C . PRO A 1 123 ? 14.406 8.980 -14.959 1.00 95.75 123 PRO A C 1
ATOM 940 O O . PRO A 1 123 ? 14.543 9.192 -16.166 1.00 95.75 123 PRO A O 1
ATOM 943 N N . THR A 1 124 ? 15.117 9.641 -14.048 1.00 96.12 124 THR A N 1
ATOM 944 C CA . THR A 1 124 ? 16.303 10.437 -14.404 1.00 96.12 124 THR A CA 1
ATOM 945 C C . THR A 1 124 ? 17.578 9.670 -14.139 1.00 96.12 124 THR A C 1
ATOM 947 O O . THR A 1 124 ? 17.620 8.778 -13.293 1.00 96.12 124 THR A O 1
ATOM 950 N N . GLU A 1 125 ? 18.640 10.083 -14.827 1.00 94.06 125 GLU A N 1
ATOM 951 C CA . GLU A 1 125 ? 20.006 9.622 -14.567 1.00 94.06 125 GLU A CA 1
ATOM 952 C C . GLU A 1 125 ? 20.595 10.210 -13.271 1.00 94.06 125 GLU A C 1
ATOM 954 O O . GLU A 1 125 ? 21.605 9.729 -12.771 1.00 94.06 125 GLU A O 1
ATOM 959 N N . GLU A 1 126 ? 19.969 11.250 -12.714 1.00 93.62 126 GLU A N 1
ATOM 960 C CA . GLU A 1 126 ? 20.445 11.972 -11.526 1.00 93.62 126 GLU A CA 1
ATOM 961 C C . GLU A 1 126 ? 20.218 11.201 -10.218 1.00 93.62 126 GLU A C 1
ATOM 963 O O . GLU A 1 126 ? 20.856 11.497 -9.208 1.00 93.62 126 GLU A O 1
ATOM 968 N N . LEU A 1 127 ? 19.286 10.245 -10.217 1.00 91.62 127 LEU A N 1
ATOM 969 C CA . LEU A 1 127 ? 18.870 9.493 -9.038 1.00 91.62 127 LEU A CA 1
ATOM 970 C C . LEU A 1 127 ? 18.955 7.991 -9.307 1.00 91.62 127 LEU A C 1
ATOM 972 O O . LEU A 1 127 ? 18.629 7.513 -10.391 1.00 91.62 127 LEU A O 1
ATOM 976 N N . ASP A 1 128 ? 19.290 7.211 -8.283 1.00 92.44 128 ASP A N 1
ATOM 977 C CA . ASP A 1 128 ? 19.241 5.752 -8.382 1.00 92.44 128 ASP A CA 1
ATOM 978 C C . ASP A 1 128 ? 17.797 5.280 -8.604 1.00 92.44 128 ASP A C 1
ATOM 980 O O . ASP A 1 128 ? 16.884 5.710 -7.894 1.00 92.44 128 ASP A O 1
ATOM 984 N N . LEU A 1 129 ? 17.577 4.346 -9.537 1.00 90.31 129 LEU A N 1
ATOM 985 C CA . LEU A 1 129 ? 16.236 3.865 -9.909 1.00 90.31 129 LEU A CA 1
ATOM 986 C C . LEU A 1 129 ? 15.414 3.382 -8.701 1.00 90.31 129 LEU A C 1
ATOM 988 O O . LEU A 1 129 ? 14.231 3.695 -8.579 1.00 90.31 129 LEU A O 1
ATOM 992 N N . GLY A 1 130 ? 16.061 2.687 -7.760 1.00 88.50 130 GLY A N 1
ATOM 993 C CA . GLY A 1 130 ? 15.425 2.185 -6.537 1.00 88.50 130 GLY A CA 1
ATOM 994 C C . GLY A 1 130 ? 14.934 3.276 -5.578 1.00 88.50 130 GLY A C 1
ATOM 995 O O . GLY A 1 130 ? 14.117 2.997 -4.710 1.00 88.50 130 GLY A O 1
ATOM 996 N N . THR A 1 131 ? 15.390 4.522 -5.734 1.00 92.25 131 THR A N 1
ATOM 997 C CA . THR A 1 131 ? 14.892 5.679 -4.965 1.00 92.25 131 THR A CA 1
ATOM 998 C C . THR A 1 131 ? 13.731 6.390 -5.664 1.00 92.25 131 THR A C 1
ATOM 1000 O O . THR A 1 131 ? 12.989 7.148 -5.034 1.00 92.25 131 THR A O 1
ATOM 1003 N N . GLN A 1 132 ? 13.557 6.124 -6.960 1.00 96.25 132 GLN A N 1
ATOM 1004 C CA . GLN A 1 132 ? 12.583 6.764 -7.835 1.00 96.25 132 GLN A CA 1
ATOM 1005 C C . GLN A 1 132 ? 11.290 5.951 -7.938 1.00 96.25 132 GLN A C 1
ATOM 1007 O O . GLN A 1 132 ? 10.205 6.506 -7.769 1.00 96.25 132 GLN A O 1
ATOM 1012 N N . TRP A 1 133 ? 11.417 4.648 -8.198 1.00 97.00 133 TRP A N 1
ATOM 1013 C CA . TRP A 1 133 ? 10.321 3.752 -8.572 1.00 97.00 133 TRP A CA 1
ATOM 1014 C C . TRP A 1 133 ? 9.952 2.799 -7.442 1.00 97.00 133 TRP A C 1
ATOM 1016 O O . TRP A 1 133 ? 10.314 1.625 -7.436 1.00 97.00 133 TRP A O 1
ATOM 1026 N N . TRP A 1 134 ? 9.229 3.319 -6.460 1.00 97.00 134 TRP A N 1
ATOM 1027 C CA . TRP A 1 134 ? 8.662 2.516 -5.383 1.00 97.00 134 TRP A CA 1
ATOM 1028 C C . TRP A 1 134 ? 7.458 3.227 -4.784 1.00 97.00 134 TRP A C 1
ATOM 1030 O O . TRP A 1 134 ? 7.371 4.457 -4.820 1.00 97.00 134 TRP A O 1
ATOM 1040 N N . PHE A 1 135 ? 6.554 2.465 -4.183 1.00 97.69 135 PHE A N 1
ATOM 1041 C CA . PHE A 1 135 ? 5.513 3.005 -3.322 1.00 97.69 135 PHE A CA 1
ATOM 1042 C C . PHE A 1 135 ? 5.290 2.093 -2.111 1.00 97.69 135 PHE A C 1
ATOM 1044 O O . PHE A 1 135 ? 5.643 0.914 -2.117 1.00 97.69 135 PHE A O 1
ATOM 1051 N N . ILE A 1 136 ? 4.728 2.669 -1.056 1.00 97.00 136 ILE A N 1
ATOM 1052 C CA . ILE A 1 136 ? 4.282 2.010 0.170 1.00 97.00 136 ILE A CA 1
ATOM 1053 C C . ILE A 1 136 ? 2.805 2.336 0.330 1.00 97.00 136 ILE A C 1
ATOM 1055 O O . ILE A 1 136 ? 2.401 3.466 0.067 1.00 97.00 136 ILE A O 1
ATOM 1059 N N . VAL A 1 137 ? 2.026 1.367 0.808 1.00 97.00 137 VAL A N 1
ATOM 1060 C CA . VAL A 1 137 ? 0.617 1.571 1.155 1.00 97.00 137 VAL A CA 1
ATOM 1061 C C . VAL A 1 137 ? 0.375 1.116 2.587 1.00 97.00 137 VAL A C 1
ATOM 106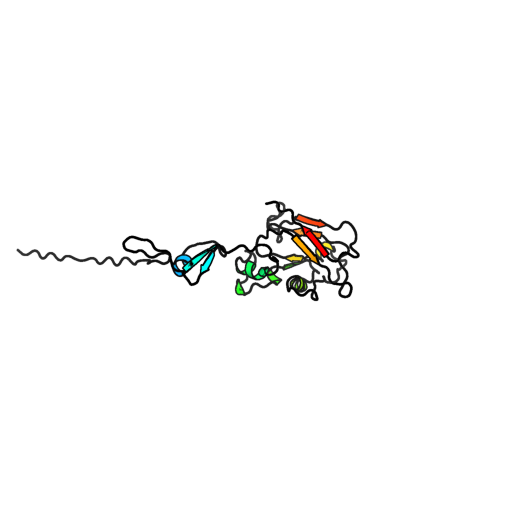3 O O . VAL A 1 137 ? 0.606 -0.048 2.919 1.00 97.00 137 VAL A O 1
ATOM 1066 N N . ASP A 1 138 ? -0.086 2.034 3.432 1.00 95.56 138 ASP A N 1
ATOM 1067 C CA . ASP A 1 138 ? -0.576 1.732 4.772 1.00 95.56 138 ASP A CA 1
ATOM 1068 C C . ASP A 1 138 ? -2.010 1.191 4.689 1.00 95.56 138 ASP A C 1
ATOM 1070 O O . ASP A 1 138 ? -2.922 1.853 4.202 1.00 95.56 138 ASP A O 1
ATOM 1074 N N . LEU A 1 139 ? -2.237 -0.025 5.186 1.00 95.06 139 LEU A N 1
ATOM 1075 C CA . LEU A 1 139 ? -3.568 -0.638 5.185 1.00 95.06 139 LEU A CA 1
ATOM 1076 C C . LEU A 1 139 ? -4.482 -0.111 6.310 1.00 95.06 139 LEU A C 1
ATOM 1078 O O . LEU A 1 139 ? -5.628 -0.556 6.436 1.00 95.06 139 LEU A O 1
ATOM 1082 N N . GLY A 1 140 ? -3.972 0.780 7.169 1.00 92.00 140 GLY A N 1
ATOM 1083 C CA . GLY A 1 140 ? -4.664 1.349 8.328 1.00 92.00 140 GLY A CA 1
ATOM 1084 C C . GLY A 1 140 ? -4.910 0.345 9.457 1.00 92.00 140 GLY A C 1
ATOM 1085 O O . GLY A 1 140 ? -5.612 0.644 10.425 1.00 92.00 140 GLY A O 1
ATOM 1086 N N . ARG A 1 141 ? -4.384 -0.881 9.331 1.00 90.75 141 ARG A N 1
ATOM 1087 C CA . ARG A 1 141 ? -4.523 -1.970 10.305 1.00 90.75 141 ARG A CA 1
ATOM 1088 C C . ARG A 1 141 ? -3.493 -3.069 10.074 1.00 90.75 141 ARG A C 1
ATOM 1090 O O . ARG A 1 141 ? -2.983 -3.250 8.971 1.00 90.75 141 ARG A O 1
ATOM 1097 N N . LEU A 1 142 ? -3.304 -3.904 11.093 1.00 88.94 142 LEU A N 1
ATOM 1098 C CA . LEU A 1 142 ? -2.623 -5.182 10.927 1.00 88.94 142 LEU A CA 1
ATOM 1099 C C . LEU A 1 142 ? -3.494 -6.144 10.104 1.00 88.94 142 LEU A C 1
ATOM 1101 O O . LEU A 1 142 ? -4.671 -6.349 10.412 1.00 88.94 142 LEU A O 1
ATOM 1105 N N . VAL A 1 143 ? -2.896 -6.767 9.089 1.00 89.25 143 VAL A N 1
ATOM 1106 C CA . VAL A 1 143 ? -3.553 -7.754 8.227 1.00 89.25 143 VAL A CA 1
ATOM 1107 C C . VAL A 1 143 ? -2.813 -9.080 8.327 1.00 89.25 143 VAL A C 1
ATOM 1109 O O . VAL A 1 143 ? -1.642 -9.183 7.972 1.00 89.25 143 VAL A O 1
ATOM 1112 N N . MET A 1 144 ? -3.517 -10.121 8.772 1.00 88.69 144 MET A N 1
ATOM 1113 C CA . MET A 1 144 ? -3.043 -11.499 8.644 1.00 88.69 144 MET A CA 1
ATOM 1114 C C . MET A 1 144 ? -3.347 -11.981 7.226 1.00 88.69 144 MET A C 1
ATOM 1116 O O . MET A 1 144 ? -4.360 -12.638 6.980 1.00 88.69 144 MET A O 1
ATOM 1120 N N . ALA A 1 145 ? -2.510 -11.579 6.272 1.00 89.31 145 ALA A N 1
ATOM 1121 C CA . ALA A 1 145 ? -2.665 -12.027 4.898 1.00 89.31 145 ALA A CA 1
ATOM 1122 C C . ALA A 1 145 ? -2.448 -13.549 4.836 1.00 89.31 145 ALA A C 1
ATOM 1124 O O . ALA A 1 145 ? -1.621 -14.092 5.569 1.00 89.31 145 ALA A O 1
ATOM 1125 N N . LYS A 1 146 ? -3.211 -14.233 3.977 1.00 90.44 146 LYS A N 1
ATOM 1126 C CA . LYS A 1 146 ? -2.932 -15.620 3.551 1.00 90.44 146 LYS A CA 1
ATOM 1127 C C . LYS A 1 146 ? -2.205 -15.653 2.210 1.00 90.44 146 LYS A C 1
ATOM 1129 O O . LYS A 1 146 ? -1.501 -16.604 1.884 1.00 90.44 146 LYS A O 1
ATOM 1134 N N . LYS A 1 147 ? -2.461 -14.632 1.397 1.00 92.19 147 LYS A N 1
ATOM 1135 C CA . LYS A 1 147 ? -1.950 -14.497 0.047 1.00 92.19 147 LYS A CA 1
ATOM 1136 C C . LYS A 1 147 ? -1.781 -13.022 -0.274 1.00 92.19 147 LYS A C 1
ATOM 1138 O O . LYS A 1 147 ? -2.661 -12.226 0.052 1.00 92.19 147 LYS A O 1
ATOM 1143 N N . LEU A 1 148 ? -0.693 -12.691 -0.953 1.00 93.69 148 LEU A N 1
ATOM 1144 C CA . LEU A 1 148 ? -0.533 -11.435 -1.667 1.00 93.69 148 LEU A CA 1
ATOM 1145 C C . LEU A 1 148 ? -0.508 -11.731 -3.165 1.00 93.69 148 LEU A C 1
ATOM 1147 O O . LEU A 1 148 ? 0.163 -12.665 -3.604 1.00 93.69 148 LEU A O 1
ATOM 1151 N N . VAL A 1 149 ? -1.288 -10.973 -3.932 1.00 95.19 149 VAL A N 1
ATOM 1152 C CA . VAL A 1 149 ? -1.400 -11.143 -5.381 1.00 95.19 149 VAL A CA 1
ATOM 1153 C C . VAL A 1 149 ? -0.966 -9.853 -6.055 1.00 95.19 149 VAL A C 1
ATOM 1155 O O . VAL A 1 149 ? -1.621 -8.828 -5.888 1.00 95.19 149 VAL A O 1
ATOM 1158 N N . LEU A 1 150 ? 0.124 -9.914 -6.815 1.00 95.50 150 LEU A N 1
ATOM 1159 C CA . LEU A 1 150 ? 0.550 -8.841 -7.709 1.00 95.50 150 LEU A CA 1
ATOM 1160 C C . LEU A 1 150 ? 0.129 -9.202 -9.133 1.00 95.50 150 LEU A C 1
ATOM 1162 O O . LEU A 1 150 ? 0.378 -10.320 -9.592 1.00 95.50 150 LEU A O 1
ATOM 1166 N N . LYS A 1 151 ? -0.504 -8.254 -9.822 1.00 96.00 151 LYS A N 1
ATOM 1167 C CA . LYS A 1 151 ? -0.941 -8.400 -11.208 1.00 96.00 151 LYS A CA 1
ATOM 1168 C C . LYS A 1 151 ? -0.340 -7.280 -12.044 1.00 96.00 151 LYS A C 1
ATOM 1170 O O . LYS A 1 151 ? -0.517 -6.113 -11.718 1.00 96.00 151 LYS A O 1
ATOM 1175 N N . PHE A 1 152 ? 0.345 -7.652 -13.110 1.00 96.56 152 PHE A N 1
ATOM 1176 C CA . PHE A 1 152 ? 0.687 -6.752 -14.196 1.00 96.56 152 PHE A CA 1
ATOM 1177 C C . PHE A 1 152 ? -0.480 -6.696 -15.181 1.00 96.56 152 PHE A C 1
ATOM 1179 O O . PHE A 1 152 ? -1.226 -7.670 -15.316 1.00 96.56 152 PHE A O 1
ATOM 1186 N N . VAL A 1 153 ? -0.633 -5.551 -15.844 1.00 95.44 153 VAL A N 1
ATOM 1187 C CA . VAL A 1 153 ? -1.653 -5.324 -16.878 1.00 95.44 153 VAL A CA 1
ATOM 1188 C C . VAL A 1 153 ? -1.525 -6.324 -18.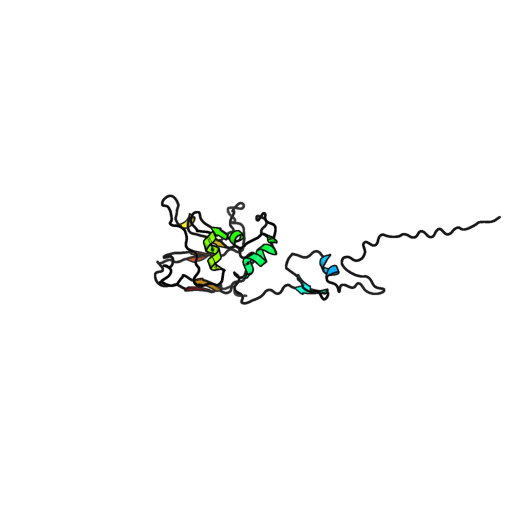030 1.00 95.44 153 VAL A C 1
ATOM 1190 O O . VAL A 1 153 ? -0.558 -7.081 -18.094 1.00 95.44 153 VAL A O 1
ATOM 1193 N N . ALA A 1 154 ? -2.496 -6.370 -18.939 1.00 93.12 154 ALA A N 1
ATOM 1194 C CA . ALA A 1 154 ? -2.399 -7.196 -20.143 1.00 93.12 154 ALA A CA 1
ATOM 1195 C C . ALA A 1 154 ? -1.334 -6.653 -21.129 1.00 93.12 154 ALA A C 1
ATOM 1197 O O . ALA A 1 154 ? -0.899 -5.507 -20.997 1.00 93.12 154 ALA A O 1
ATOM 1198 N N . GLU A 1 155 ? -0.884 -7.476 -22.085 1.00 92.12 155 GLU A N 1
ATOM 1199 C CA . GLU A 1 155 ? 0.199 -7.139 -23.039 1.00 92.12 155 GLU A CA 1
ATOM 1200 C C . GLU A 1 155 ? -0.067 -5.861 -23.838 1.00 92.12 155 GLU A C 1
ATOM 1202 O O . GLU A 1 155 ? 0.851 -5.130 -24.187 1.00 92.12 155 GLU A O 1
ATOM 1207 N N . GLU A 1 156 ? -1.334 -5.572 -24.087 1.00 93.31 156 GLU A N 1
ATOM 1208 C CA . GLU A 1 156 ? -1.815 -4.471 -24.908 1.00 93.31 156 GLU A CA 1
ATOM 1209 C C . GLU A 1 156 ? -1.796 -3.134 -24.157 1.00 93.31 156 GLU A C 1
ATOM 1211 O O . GLU A 1 156 ? -1.883 -2.079 -24.783 1.00 93.31 156 GLU A O 1
ATOM 1216 N N . LEU A 1 157 ? -1.708 -3.181 -22.823 1.00 92.50 157 LEU A N 1
ATOM 1217 C CA . LEU A 1 157 ? -1.704 -2.010 -21.945 1.00 92.50 157 LEU A CA 1
ATOM 1218 C C . LEU A 1 157 ? -0.299 -1.660 -21.449 1.00 92.50 157 LEU A C 1
ATOM 1220 O O . LEU A 1 157 ? -0.019 -0.488 -21.220 1.00 92.50 157 LEU A O 1
ATOM 1224 N N . GLY A 1 158 ? 0.584 -2.649 -21.277 1.00 91.38 158 GLY A N 1
ATOM 1225 C CA . GLY A 1 158 ? 1.946 -2.382 -20.829 1.00 91.38 158 GLY A CA 1
ATOM 1226 C C . GLY A 1 158 ? 2.780 -3.614 -20.491 1.00 91.38 158 GLY A C 1
ATOM 1227 O O . GLY A 1 158 ? 2.299 -4.750 -20.391 1.00 91.38 158 GLY A O 1
ATOM 1228 N N . ASP A 1 159 ? 4.066 -3.361 -20.275 1.00 93.44 159 ASP A N 1
ATOM 1229 C CA . ASP A 1 159 ? 5.045 -4.382 -19.925 1.00 93.44 159 ASP A CA 1
ATOM 1230 C C . ASP A 1 159 ? 5.182 -4.547 -18.406 1.00 93.44 159 ASP A C 1
ATOM 1232 O O . ASP A 1 159 ? 5.131 -3.566 -17.658 1.00 93.44 159 ASP A O 1
ATOM 1236 N N . PRO A 1 160 ? 5.380 -5.781 -17.909 1.00 94.94 160 PRO A N 1
ATOM 1237 C CA . PRO A 1 160 ? 5.718 -5.986 -16.512 1.00 94.94 160 PRO A CA 1
ATOM 1238 C C . PRO A 1 160 ? 7.123 -5.448 -16.210 1.00 94.94 160 PRO A C 1
ATOM 1240 O O . PRO A 1 160 ? 8.002 -5.425 -17.075 1.00 94.94 160 PRO A O 1
ATOM 1243 N N . PHE A 1 161 ? 7.388 -5.107 -14.946 1.00 95.00 161 PHE A N 1
ATOM 1244 C CA . PHE A 1 161 ? 8.762 -4.823 -14.533 1.00 95.00 161 PHE A CA 1
ATOM 1245 C C . PHE A 1 161 ? 9.642 -6.049 -14.759 1.00 95.00 161 PHE A C 1
ATOM 1247 O O . PHE A 1 161 ? 9.324 -7.149 -14.298 1.00 95.00 161 PHE A O 1
ATOM 1254 N N . LEU A 1 162 ? 10.798 -5.831 -15.395 1.00 95.44 162 LEU A N 1
ATOM 1255 C CA . LEU A 1 162 ? 11.811 -6.870 -15.553 1.00 95.44 162 LEU A CA 1
ATOM 1256 C C . LEU A 1 162 ? 12.279 -7.377 -14.189 1.00 95.44 162 LEU A C 1
ATOM 1258 O O . LEU A 1 162 ? 12.465 -8.574 -14.009 1.00 95.44 162 LEU A O 1
ATOM 1262 N N . GLN A 1 163 ? 12.475 -6.485 -13.221 1.00 95.25 163 GLN A N 1
ATOM 1263 C CA . GLN A 1 163 ? 12.835 -6.867 -11.863 1.00 95.25 163 GLN A CA 1
ATOM 1264 C C . GLN A 1 163 ? 12.142 -5.968 -10.853 1.00 95.25 163 GLN A C 1
ATOM 1266 O O . GLN A 1 163 ? 11.992 -4.770 -11.078 1.00 95.25 163 GLN A O 1
ATOM 1271 N N . PHE A 1 164 ? 11.729 -6.563 -9.742 1.00 95.69 164 PHE A N 1
ATOM 1272 C CA . PHE A 1 164 ? 11.083 -5.873 -8.642 1.00 95.69 164 PHE A CA 1
ATOM 1273 C C . PHE A 1 164 ? 11.247 -6.666 -7.344 1.00 95.69 164 PHE A C 1
ATOM 1275 O O . PHE A 1 164 ? 11.471 -7.883 -7.339 1.00 95.69 164 PHE A O 1
ATOM 1282 N N . ASP A 1 165 ? 11.080 -5.947 -6.242 1.00 96.50 165 ASP A N 1
ATOM 1283 C CA . ASP A 1 165 ? 10.940 -6.522 -4.917 1.00 96.50 165 ASP A CA 1
ATOM 1284 C C . ASP A 1 165 ? 9.534 -6.256 -4.396 1.00 96.50 165 ASP A C 1
ATOM 1286 O O . ASP A 1 165 ? 8.953 -5.198 -4.631 1.00 96.50 165 ASP A O 1
ATOM 1290 N N . LEU A 1 166 ? 9.016 -7.205 -3.627 1.00 95.88 166 LEU A N 1
ATOM 1291 C CA . LEU A 1 166 ? 7.847 -6.997 -2.795 1.00 95.88 166 LEU A CA 1
ATOM 1292 C C . LEU A 1 166 ? 8.256 -7.136 -1.338 1.00 95.88 166 LEU A C 1
ATOM 1294 O O . LEU A 1 166 ? 8.871 -8.131 -0.942 1.00 95.88 166 LEU A O 1
ATOM 1298 N N . LEU A 1 167 ? 7.881 -6.147 -0.539 1.00 95.69 167 LEU A N 1
ATOM 1299 C CA . LEU A 1 167 ? 8.193 -6.094 0.875 1.00 95.69 167 LEU A CA 1
ATOM 1300 C C . LEU A 1 167 ? 6.913 -5.948 1.699 1.00 95.69 167 LEU A C 1
ATOM 1302 O O . LEU A 1 167 ? 5.918 -5.401 1.232 1.00 95.69 167 LEU A O 1
ATOM 1306 N N . ALA A 1 168 ? 6.954 -6.420 2.942 1.00 94.44 168 ALA A N 1
ATOM 1307 C CA . ALA A 1 168 ? 5.884 -6.244 3.915 1.00 94.44 168 ALA A CA 1
ATOM 1308 C C . ALA A 1 168 ? 6.440 -5.693 5.230 1.00 94.44 168 ALA A C 1
ATOM 1310 O O . ALA A 1 168 ? 7.600 -5.924 5.576 1.00 94.44 168 ALA A O 1
ATOM 1311 N N . SER A 1 169 ? 5.597 -4.976 5.968 1.00 94.06 169 SER A N 1
ATOM 1312 C CA . SER A 1 169 ? 5.934 -4.417 7.273 1.00 94.06 169 SER A CA 1
ATOM 1313 C C . SER A 1 169 ? 4.872 -4.770 8.307 1.00 94.06 169 SER A C 1
ATOM 1315 O O . SER A 1 169 ? 3.691 -4.896 7.992 1.00 94.06 169 SER A O 1
ATOM 1317 N N . GLN A 1 170 ? 5.309 -4.896 9.559 1.00 91.31 170 GLN A N 1
ATOM 1318 C CA . GLN A 1 170 ? 4.437 -4.977 10.732 1.00 91.31 170 GLN A CA 1
ATOM 1319 C C . GLN A 1 170 ? 4.220 -3.602 11.394 1.00 91.31 170 GLN A C 1
ATOM 1321 O O . GLN A 1 170 ? 3.628 -3.532 12.465 1.00 91.31 170 GLN A O 1
ATOM 1326 N N . GLY A 1 171 ? 4.723 -2.519 10.789 1.00 89.88 171 GLY A N 1
ATOM 1327 C CA . GLY A 1 171 ? 4.636 -1.157 11.327 1.00 89.88 171 GLY A CA 1
ATOM 1328 C C . GLY A 1 171 ? 5.699 -0.818 12.377 1.00 89.88 171 GLY A C 1
ATOM 1329 O O . GLY A 1 171 ? 5.660 0.260 12.961 1.00 89.88 171 GLY A O 1
ATOM 1330 N N . ASN A 1 172 ? 6.663 -1.711 12.624 1.00 90.38 172 ASN A N 1
ATOM 1331 C 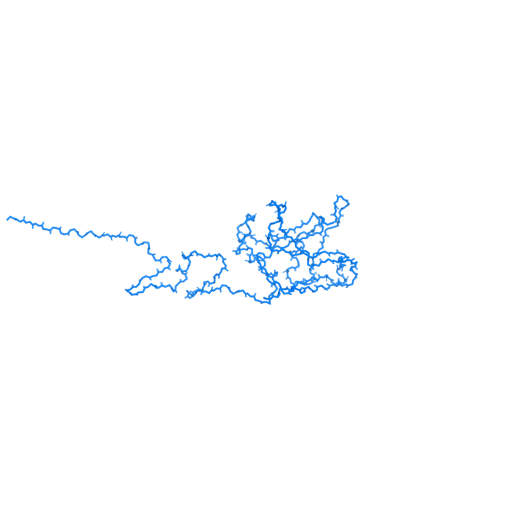CA . ASN A 1 172 ? 7.745 -1.458 13.576 1.00 90.38 172 ASN A CA 1
ATOM 1332 C C . ASN A 1 172 ? 8.679 -0.355 13.068 1.00 90.38 172 ASN A C 1
ATOM 1334 O O . ASN A 1 172 ? 8.997 -0.291 11.882 1.00 90.38 172 ASN A O 1
ATOM 1338 N N . ILE A 1 173 ? 9.176 0.477 13.978 1.00 89.69 173 ILE A N 1
ATOM 1339 C CA . ILE A 1 173 ? 10.195 1.479 13.658 1.00 89.69 173 ILE A CA 1
ATOM 1340 C C . ILE A 1 173 ? 11.546 0.763 13.447 1.00 89.69 173 ILE A C 1
ATOM 1342 O O . ILE A 1 173 ? 11.913 -0.073 14.280 1.00 89.69 173 ILE A O 1
ATOM 1346 N N . PRO A 1 174 ? 12.319 1.086 12.389 1.00 92.75 174 PRO A N 1
ATOM 1347 C CA . PRO A 1 174 ? 13.634 0.491 12.157 1.00 92.75 174 PRO A CA 1
ATOM 1348 C C . PRO A 1 174 ? 14.575 0.636 13.357 1.00 92.75 174 PRO A C 1
ATOM 1350 O O . PRO A 1 174 ? 14.834 1.743 13.834 1.00 92.75 174 PRO A O 1
ATOM 1353 N N . LYS A 1 175 ? 15.169 -0.478 13.807 1.00 88.75 175 LYS A N 1
ATOM 1354 C CA . LYS A 1 175 ? 16.045 -0.508 14.998 1.00 88.75 175 LYS A CA 1
ATOM 1355 C C . LYS A 1 175 ? 17.232 0.458 14.911 1.00 88.75 175 LYS A C 1
ATOM 1357 O O . LYS A 1 175 ? 17.627 1.034 15.920 1.00 88.75 175 LYS A O 1
ATOM 1362 N N . GLY A 1 176 ? 17.794 0.635 13.713 1.00 89.94 176 GLY A N 1
ATOM 1363 C CA . GLY A 1 176 ? 18.934 1.525 13.460 1.00 89.94 176 GLY A CA 1
ATOM 1364 C C . GLY A 1 176 ? 18.569 2.995 13.231 1.00 89.94 176 GLY A C 1
ATOM 1365 O O . GLY A 1 176 ? 19.463 3.835 13.199 1.00 89.94 176 GLY A O 1
ATOM 1366 N N . ASN A 1 177 ? 17.282 3.325 13.070 1.00 91.25 177 ASN A N 1
ATOM 1367 C CA . ASN A 1 177 ? 16.827 4.688 12.808 1.00 91.25 177 ASN A CA 1
ATOM 1368 C C . ASN A 1 177 ? 15.440 4.936 13.418 1.00 91.25 177 ASN A C 1
ATOM 1370 O O . ASN A 1 177 ? 14.413 4.819 12.750 1.00 91.25 177 ASN A O 1
ATOM 1374 N N . GLN A 1 178 ? 15.422 5.357 14.685 1.00 89.44 178 GLN A N 1
ATOM 1375 C CA . GLN A 1 178 ? 14.179 5.639 15.415 1.00 89.44 178 GLN A CA 1
ATOM 1376 C C . GLN A 1 178 ? 13.402 6.860 14.894 1.00 89.44 178 GLN A C 1
ATOM 1378 O O . GLN A 1 178 ? 12.282 7.102 15.330 1.00 89.44 178 GLN A O 1
ATOM 1383 N N . ARG A 1 179 ? 13.989 7.645 13.982 1.00 87.94 179 ARG A N 1
ATOM 1384 C CA . ARG A 1 179 ? 13.350 8.804 13.341 1.00 87.94 179 ARG A CA 1
ATOM 1385 C C . ARG A 1 179 ? 12.957 8.521 11.891 1.00 87.94 179 ARG A C 1
ATOM 1387 O O . ARG A 1 179 ? 12.691 9.460 11.145 1.00 87.94 179 ARG A O 1
ATOM 1394 N N . SER A 1 180 ? 12.987 7.255 11.471 1.00 87.50 180 SER A N 1
ATOM 1395 C CA . SER A 1 180 ? 12.624 6.875 10.110 1.00 87.50 180 SER A CA 1
ATOM 1396 C C . SER A 1 180 ? 11.182 7.297 9.803 1.00 87.50 180 SER A C 1
ATOM 1398 O O . SER A 1 180 ? 10.293 6.989 10.598 1.00 87.50 180 SER A O 1
ATOM 1400 N N . PRO A 1 181 ? 10.926 7.966 8.665 1.00 86.06 181 PRO A N 1
ATOM 1401 C CA . PRO A 1 181 ? 9.568 8.308 8.245 1.00 86.06 181 PRO A CA 1
ATOM 1402 C C . PRO A 1 181 ? 8.785 7.084 7.743 1.00 86.06 181 PRO A C 1
ATOM 1404 O O . PRO A 1 181 ? 7.571 7.152 7.593 1.00 86.06 181 PRO A O 1
ATOM 1407 N N . THR A 1 182 ? 9.470 5.969 7.478 1.00 90.62 182 THR A N 1
ATOM 1408 C CA . THR A 1 182 ? 8.883 4.703 7.027 1.00 90.62 182 THR A CA 1
ATOM 1409 C C . THR A 1 182 ? 9.191 3.582 8.020 1.00 90.62 182 THR A C 1
ATOM 1411 O O . THR A 1 182 ? 10.239 3.622 8.681 1.00 90.62 182 THR A O 1
ATOM 1414 N N . PRO A 1 183 ? 8.334 2.553 8.120 1.00 92.44 183 PRO A N 1
ATOM 1415 C CA . PRO A 1 183 ? 8.576 1.436 9.021 1.00 92.44 183 PRO A CA 1
ATOM 1416 C C . PRO A 1 183 ? 9.681 0.505 8.497 1.00 92.44 183 PRO A C 1
ATOM 1418 O O . PRO A 1 183 ? 10.196 0.654 7.388 1.00 92.44 183 PRO A O 1
ATOM 1421 N N . GLU A 1 184 ? 10.057 -0.472 9.315 1.00 94.81 184 GLU A N 1
ATOM 1422 C CA . GLU A 1 184 ? 10.941 -1.570 8.939 1.00 94.81 184 GLU A CA 1
ATOM 1423 C C . GLU A 1 184 ? 10.208 -2.536 8.005 1.00 94.81 184 GLU A C 1
ATOM 1425 O O . GLU A 1 184 ? 9.103 -2.994 8.307 1.00 94.81 184 GLU A O 1
ATOM 1430 N N . PHE A 1 185 ? 10.836 -2.865 6.879 1.00 94.31 185 PHE A N 1
ATOM 1431 C CA . PHE A 1 185 ? 10.298 -3.777 5.879 1.00 94.31 185 PHE A CA 1
ATOM 1432 C C . PHE A 1 185 ? 11.123 -5.057 5.791 1.00 94.31 185 PHE A C 1
ATOM 1434 O O . PHE A 1 185 ? 12.346 -5.040 5.905 1.00 94.31 185 PHE A O 1
ATOM 1441 N N . THR A 1 186 ? 10.440 -6.166 5.524 1.00 93.31 186 THR A N 1
ATOM 1442 C CA . THR A 1 186 ? 11.047 -7.455 5.189 1.00 93.31 186 THR A CA 1
ATOM 1443 C C . THR A 1 186 ? 10.688 -7.824 3.757 1.00 93.31 186 THR A C 1
ATOM 1445 O O . THR A 1 186 ? 9.528 -7.720 3.358 1.00 93.31 186 THR A O 1
ATOM 1448 N N . THR A 1 187 ? 11.673 -8.267 2.979 1.00 95.06 187 THR A N 1
ATOM 1449 C CA . THR A 1 187 ? 11.454 -8.759 1.616 1.00 95.06 187 THR A CA 1
ATOM 1450 C C . THR A 1 187 ? 10.677 -10.072 1.633 1.00 95.06 187 THR A C 1
ATOM 1452 O O . THR A 1 187 ? 11.095 -11.040 2.262 1.00 95.06 187 THR A O 1
ATOM 1455 N N . ILE A 1 188 ? 9.556 -10.097 0.915 1.00 94.31 188 ILE A N 1
ATOM 1456 C CA . ILE A 1 188 ? 8.699 -11.272 0.710 1.00 94.31 188 ILE A CA 1
ATOM 1457 C C . ILE A 1 188 ? 9.020 -11.944 -0.625 1.00 94.31 188 ILE A C 1
ATOM 1459 O O . ILE A 1 188 ? 9.055 -13.168 -0.717 1.00 94.31 188 ILE A O 1
ATOM 1463 N N . LEU A 1 189 ? 9.286 -11.143 -1.658 1.00 94.75 189 LEU A N 1
ATOM 1464 C CA . LEU A 1 189 ? 9.713 -11.609 -2.971 1.00 94.75 189 LEU A CA 1
ATOM 1465 C C . LEU A 1 189 ? 10.820 -10.699 -3.493 1.00 94.75 189 LEU A C 1
ATOM 1467 O O . LEU A 1 189 ? 10.736 -9.481 -3.361 1.00 94.75 189 LEU A O 1
ATOM 1471 N N . ARG A 1 190 ? 11.820 -11.307 -4.129 1.00 95.38 190 ARG A N 1
ATOM 1472 C CA . ARG A 1 190 ? 12.832 -10.625 -4.933 1.00 95.38 190 ARG A CA 1
ATOM 1473 C C . ARG A 1 190 ? 13.038 -11.391 -6.224 1.00 95.38 190 ARG A C 1
ATOM 1475 O O . ARG A 1 190 ? 13.397 -12.570 -6.199 1.00 95.38 190 ARG A O 1
ATOM 1482 N N . THR A 1 191 ? 12.830 -10.734 -7.356 1.00 95.44 191 THR A N 1
ATOM 1483 C CA . THR A 1 191 ? 13.125 -11.341 -8.657 1.00 95.44 191 THR A CA 1
ATOM 1484 C C . THR A 1 191 ? 14.634 -11.370 -8.891 1.00 95.44 191 THR A C 1
ATOM 1486 O O . THR A 1 191 ? 15.291 -10.333 -8.853 1.00 95.44 191 THR A O 1
ATOM 1489 N N . LEU A 1 192 ? 15.195 -12.546 -9.177 1.00 94.44 192 LEU A N 1
ATOM 1490 C CA . LEU A 1 192 ? 16.633 -12.707 -9.457 1.00 94.44 192 LEU A CA 1
ATOM 1491 C C . LEU A 1 192 ? 16.960 -12.759 -10.955 1.00 94.44 192 LEU A C 1
ATOM 1493 O O . LEU A 1 192 ? 18.125 -12.732 -11.342 1.00 94.44 192 LEU A O 1
ATOM 1497 N N . LYS A 1 193 ? 15.935 -12.850 -11.805 1.00 95.44 193 LYS A N 1
ATOM 1498 C CA . LYS A 1 193 ? 16.042 -12.880 -13.267 1.00 95.44 193 LYS A CA 1
ATOM 1499 C C . LYS A 1 193 ? 15.001 -11.937 -13.872 1.00 95.44 193 LYS A C 1
ATOM 1501 O O . LYS A 1 193 ? 13.960 -11.761 -13.241 1.00 95.44 193 LYS A O 1
ATOM 1506 N N . PRO A 1 194 ? 15.254 -11.377 -15.068 1.00 97.12 194 PRO A N 1
ATOM 1507 C CA . PRO A 1 194 ? 14.272 -10.563 -15.770 1.00 97.12 194 PRO A CA 1
ATOM 1508 C C . PRO A 1 194 ? 12.958 -11.320 -16.009 1.00 97.12 194 PRO A C 1
ATOM 1510 O O . PRO A 1 194 ? 12.965 -12.390 -16.621 1.00 97.12 194 PRO A O 1
ATOM 1513 N N . ASN A 1 195 ? 11.847 -10.756 -15.552 1.00 95.88 195 ASN A N 1
ATOM 1514 C CA . ASN A 1 195 ? 10.497 -11.188 -15.865 1.00 95.88 195 ASN A CA 1
ATOM 1515 C C . ASN A 1 195 ? 10.090 -10.648 -17.239 1.00 95.88 195 ASN A C 1
ATOM 1517 O O . ASN A 1 195 ? 10.031 -9.439 -17.430 1.00 95.88 195 ASN A O 1
ATOM 1521 N N . LYS A 1 196 ? 9.821 -11.543 -18.191 1.00 93.19 196 LYS A N 1
ATOM 1522 C CA . LYS A 1 196 ? 9.425 -11.173 -19.559 1.00 93.19 196 LYS A CA 1
ATOM 1523 C C . LYS A 1 196 ? 7.985 -11.543 -19.906 1.00 93.19 196 LYS A C 1
ATOM 1525 O O . LYS A 1 196 ? 7.467 -11.054 -20.896 1.00 93.19 196 LYS A O 1
ATOM 1530 N N . GLU A 1 197 ? 7.369 -12.422 -19.118 1.00 91.62 197 GLU A N 1
ATOM 1531 C CA . GLU A 1 197 ? 6.112 -13.086 -19.497 1.00 91.62 197 GLU A CA 1
ATOM 1532 C C . GLU A 1 197 ? 5.139 -13.234 -18.319 1.00 91.62 197 GLU A C 1
ATOM 1534 O O . GLU A 1 197 ? 3.925 -13.255 -18.512 1.00 91.62 197 GLU A O 1
ATOM 1539 N N . GLN A 1 198 ? 5.627 -13.334 -17.075 1.00 95.94 198 GLN A N 1
ATOM 1540 C CA . GLN A 1 198 ? 4.756 -13.588 -15.932 1.00 95.94 198 GLN A CA 1
ATOM 1541 C C . GLN A 1 198 ? 4.015 -12.312 -15.530 1.00 95.94 198 GLN A C 1
ATOM 1543 O O . GLN A 1 198 ? 4.617 -11.319 -15.121 1.00 95.94 198 GLN A O 1
ATOM 1548 N N . ARG A 1 199 ? 2.683 -12.362 -15.597 1.00 95.69 199 ARG A N 1
ATOM 1549 C CA . ARG A 1 199 ? 1.813 -11.224 -15.264 1.00 95.69 199 ARG A CA 1
ATOM 1550 C C . ARG A 1 199 ? 1.057 -11.380 -13.949 1.00 95.69 199 ARG A C 1
ATOM 1552 O O . ARG A 1 199 ? 0.511 -10.406 -13.456 1.00 95.69 199 ARG A O 1
ATOM 1559 N N . VAL A 1 200 ? 1.054 -12.566 -13.340 1.00 96.88 200 VAL A N 1
ATOM 1560 C CA . VAL A 1 200 ? 0.434 -12.793 -12.025 1.00 96.88 200 VAL A CA 1
ATOM 1561 C C . VAL A 1 200 ? 1.430 -13.471 -11.094 1.00 96.88 200 VAL A C 1
ATOM 1563 O O . VAL A 1 200 ? 1.983 -14.522 -11.415 1.00 96.88 200 VAL A O 1
ATOM 1566 N N . PHE A 1 201 ? 1.642 -12.872 -9.926 1.00 96.44 201 PHE A N 1
ATOM 1567 C CA . PHE A 1 201 ? 2.459 -13.416 -8.848 1.00 96.44 201 PHE A CA 1
ATOM 1568 C C . PHE A 1 201 ? 1.569 -13.638 -7.632 1.00 96.44 201 PHE A C 1
ATOM 1570 O O . PHE A 1 201 ? 1.075 -12.683 -7.036 1.00 96.44 201 PHE A O 1
ATOM 1577 N N . GLU A 1 202 ? 1.367 -14.902 -7.264 1.00 95.81 202 GLU A N 1
ATOM 1578 C CA . GLU A 1 202 ? 0.656 -15.279 -6.046 1.00 95.81 202 GLU A CA 1
ATOM 1579 C C . GLU A 1 202 ? 1.650 -15.751 -4.988 1.00 95.81 202 GLU A C 1
ATOM 1581 O O . GLU A 1 202 ? 2.356 -16.742 -5.170 1.00 95.81 202 GLU A O 1
ATOM 1586 N N . LEU A 1 203 ? 1.691 -15.042 -3.867 1.00 93.19 203 LEU A N 1
ATOM 1587 C CA . LEU A 1 203 ? 2.600 -15.302 -2.760 1.00 93.19 203 LEU A CA 1
ATOM 1588 C C . LEU A 1 203 ? 1.782 -15.752 -1.564 1.00 93.19 203 LEU A C 1
ATOM 1590 O O . LEU A 1 203 ? 1.068 -14.949 -0.966 1.00 93.19 203 LEU A O 1
ATOM 1594 N N . VAL A 1 204 ? 1.868 -17.035 -1.224 1.00 89.38 204 VAL A N 1
ATOM 1595 C CA . VAL A 1 204 ? 1.260 -17.555 0.002 1.00 89.38 204 VAL A CA 1
ATOM 1596 C C . VAL A 1 204 ? 2.122 -17.121 1.177 1.00 89.38 204 VAL A C 1
ATOM 1598 O O . VAL A 1 204 ? 3.314 -17.418 1.240 1.00 89.38 204 VAL A O 1
ATOM 1601 N N . THR A 1 205 ? 1.522 -16.388 2.102 1.00 77.81 205 THR A N 1
ATOM 1602 C CA . THR A 1 205 ? 2.177 -15.995 3.342 1.00 77.81 205 THR A CA 1
ATOM 1603 C C . THR A 1 205 ? 1.966 -17.139 4.324 1.00 77.81 205 THR A C 1
ATOM 1605 O O . THR A 1 205 ? 0.841 -17.392 4.747 1.00 77.81 205 THR A O 1
ATOM 1608 N N . ASN A 1 206 ? 3.037 -17.874 4.639 1.00 61.03 206 ASN A N 1
ATOM 1609 C CA . ASN A 1 206 ? 3.022 -18.946 5.639 1.00 61.03 206 ASN A CA 1
ATOM 1610 C C . ASN A 1 206 ? 2.889 -18.346 7.045 1.00 61.03 206 ASN A C 1
ATOM 1612 O O . ASN A 1 206 ? 3.822 -18.350 7.841 1.00 61.03 206 ASN A O 1
ATOM 1616 N N . SER A 1 207 ? 1.729 -17.783 7.342 1.00 52.81 207 SER A N 1
ATOM 1617 C CA . SER A 1 207 ? 1.244 -17.610 8.700 1.00 52.81 207 SER A CA 1
ATOM 1618 C C . SER A 1 207 ? 0.629 -18.950 9.098 1.00 52.81 207 SER A C 1
ATOM 1620 O O . SER A 1 207 ? -0.573 -19.162 8.937 1.00 52.81 207 SER A O 1
ATOM 1622 N N . GLU A 1 208 ? 1.461 -19.901 9.538 1.00 36.16 208 GLU A N 1
ATOM 1623 C CA . GLU A 1 208 ? 0.912 -21.022 10.306 1.00 36.16 208 GLU A CA 1
ATOM 1624 C C . GLU A 1 208 ? 0.256 -20.457 11.583 1.00 36.16 208 GLU A C 1
ATOM 1626 O O . GLU A 1 208 ? 0.805 -19.518 12.172 1.00 36.16 208 GLU A O 1
ATOM 1631 N N . PRO A 1 209 ? -0.947 -20.939 11.943 1.00 45.41 209 PRO A N 1
ATOM 1632 C CA . PRO A 1 209 ? -1.687 -20.473 13.113 1.00 45.41 209 PRO A CA 1
ATOM 1633 C C . PRO A 1 209 ? -1.013 -20.822 14.444 1.00 45.41 209 PRO A C 1
ATOM 1635 O O . PRO A 1 209 ? -0.332 -21.868 14.519 1.00 45.41 209 PRO A O 1
#

Mean predicted aligned error: 10.89 Å

Secondary structure (DSSP, 8-state):
-------------------SS-EE-SS-EE--SHHHHHTS---TTSEEEPTTS-EEEPP---S--TTTTHHHHHHHS--TT--S-GGG--GGGGEEE-TTS-GGGGGGGGSS-SS----PPPPPTTS-HHHHS-EEE--SS----SEEEEEPPPTTT-PPPSS-EEEEE-SPPPTT-TT-SS--EEEEEE-SS--SS--EEEEE-----

Foldseek 3Di:
DDDDDDPPPPPPPPPPPPDQQWHDDPPDTGQFALSNVVVDDDQFQQWDQDRRRDIDGRDDDPPDDLLQCQLVLCLSPPDPPDPDHSVPDDQLVQKDAAPFQPSVQVVQVRPPDLLRGGDTHDDDPVDDPVRRHDMGGDSSDDDPDQKDKAFDHDPVRDFDFQWDWDWDFPQDQDPVDNPDPGHDIDTQDTDPGTDGDDGMDIGGDPPDD

Sequence (209 aa):
MMHRSLILAVLIAGTAFAQSGYRITADQVVVDRRAHWQSWNFPPGVLDLSSSGTVQPRSLRRDINAVGDIVANLRARPPDGLKKDPEDIVLADAILGGARSNVAGVENLFDGDMTTYWEPDPPTEELDLGTQWWFIVDLGRLVMAKKLVLKFVAEELGDPFLQFDLLASQGNIPKGNQRSPTPEFTTILRTLKPNKEQRVFELVTNSEP

Radius of gyration: 27.86 Å; Cα contacts (8 Å, |Δi|>4): 269; chains: 1; bounding box: 63×48×104 Å

Nearest PDB structures (foldseek):
  5ccx-assembly1_A-2  TM=2.020E-01  e=6.043E+00  Homo sapiens